Protein AF-A0A9N9K3L8-F1 (afdb_monomer_lite)

Structure (mmCIF, N/CA/C/O backbone):
data_AF-A0A9N9K3L8-F1
#
_entry.id   AF-A0A9N9K3L8-F1
#
loop_
_atom_site.group_PDB
_atom_site.id
_atom_site.type_symbol
_atom_site.label_atom_id
_atom_site.label_alt_id
_atom_site.label_comp_id
_atom_site.label_asym_id
_atom_site.label_entity_id
_atom_site.label_seq_id
_atom_site.pdbx_PDB_ins_code
_atom_site.Cartn_x
_atom_site.Cartn_y
_atom_site.Cartn_z
_atom_site.occupancy
_atom_site.B_iso_or_equiv
_atom_site.auth_seq_id
_atom_site.auth_comp_id
_atom_site.auth_asym_id
_atom_site.auth_atom_id
_atom_site.pdbx_PDB_model_num
ATOM 1 N N . LEU A 1 1 ? 4.173 13.782 33.266 1.00 36.25 1 LEU A N 1
ATOM 2 C CA . LEU A 1 1 ? 4.578 14.156 31.891 1.00 36.25 1 LEU A CA 1
ATOM 3 C C . LEU A 1 1 ? 5.626 13.209 31.323 1.00 36.25 1 LEU A C 1
ATOM 5 O O . LEU A 1 1 ? 5.307 12.570 30.338 1.00 36.25 1 LEU A O 1
ATOM 9 N N . ILE A 1 2 ? 6.789 13.016 31.960 1.00 32.66 2 ILE A N 1
ATOM 10 C CA . ILE A 1 2 ? 7.825 12.079 31.468 1.00 32.66 2 ILE A CA 1
ATOM 11 C C . ILE A 1 2 ? 7.285 10.640 31.308 1.00 32.66 2 ILE A C 1
ATOM 13 O O . ILE A 1 2 ? 7.355 10.110 30.210 1.00 32.66 2 ILE A O 1
ATOM 17 N N . ASN A 1 3 ? 6.573 10.084 32.299 1.00 36.47 3 ASN A N 1
ATOM 18 C CA . ASN A 1 3 ? 5.932 8.757 32.160 1.00 36.47 3 ASN A CA 1
ATOM 19 C C . ASN A 1 3 ? 4.808 8.688 31.097 1.00 36.47 3 ASN A C 1
ATOM 21 O O . ASN A 1 3 ? 4.497 7.610 30.606 1.00 36.47 3 ASN A O 1
ATOM 25 N N . LEU A 1 4 ? 4.189 9.825 30.746 1.00 38.22 4 LEU A N 1
ATOM 26 C CA . LEU A 1 4 ? 3.215 9.938 29.642 1.00 38.22 4 LEU A CA 1
ATOM 27 C C . LEU A 1 4 ? 3.923 10.025 28.276 1.00 38.22 4 LEU A C 1
ATOM 29 O O . LEU A 1 4 ? 3.345 9.650 27.266 1.00 38.22 4 LEU A O 1
ATOM 33 N N . CYS A 1 5 ? 5.171 10.506 28.251 1.00 37.75 5 CYS A N 1
ATOM 34 C CA . CYS A 1 5 ? 6.010 10.618 27.054 1.00 37.75 5 CYS A CA 1
ATOM 35 C C . CYS A 1 5 ? 6.810 9.338 26.766 1.00 37.75 5 CYS A C 1
ATOM 37 O O . CYS A 1 5 ? 7.124 9.067 25.611 1.00 37.75 5 CYS A O 1
ATOM 39 N N . GLU A 1 6 ? 7.147 8.553 27.795 1.00 35.72 6 GLU A N 1
ATOM 40 C CA . GLU A 1 6 ? 7.880 7.287 27.643 1.00 35.72 6 GLU A CA 1
ATOM 41 C C . GLU A 1 6 ? 7.036 6.212 26.941 1.00 35.72 6 GLU A C 1
ATOM 43 O O . GLU A 1 6 ? 7.565 5.432 26.151 1.00 35.72 6 GLU A O 1
ATOM 48 N N . ASN A 1 7 ? 5.710 6.251 27.105 1.00 37.88 7 ASN A N 1
ATOM 49 C CA . ASN A 1 7 ? 4.771 5.421 26.349 1.00 37.88 7 ASN A CA 1
ATOM 50 C C . ASN A 1 7 ? 4.250 6.175 25.117 1.00 37.88 7 ASN A C 1
ATOM 52 O O . ASN A 1 7 ? 3.073 6.506 25.017 1.00 37.88 7 ASN A O 1
ATOM 56 N N . SER A 1 8 ? 5.141 6.443 24.162 1.00 37.88 8 SER A N 1
ATOM 57 C CA . SER A 1 8 ? 4.864 7.160 22.900 1.00 37.88 8 SER A CA 1
ATOM 58 C C . SER A 1 8 ? 3.787 6.543 21.980 1.00 37.88 8 SER A C 1
ATOM 60 O O . SER A 1 8 ? 3.529 7.074 20.900 1.00 37.88 8 SER A O 1
ATOM 62 N N . THR A 1 9 ? 3.132 5.459 22.398 1.00 43.28 9 THR A N 1
ATOM 63 C CA . THR A 1 9 ? 1.993 4.809 21.731 1.00 43.28 9 THR A CA 1
ATOM 64 C C . THR A 1 9 ? 0.627 5.204 22.309 1.00 43.28 9 THR A C 1
ATOM 66 O O . THR A 1 9 ? -0.395 4.779 21.779 1.00 43.28 9 THR A O 1
ATOM 69 N N . ASP A 1 10 ? 0.584 6.001 23.382 1.00 51.38 10 ASP A N 1
ATOM 70 C CA . ASP A 1 10 ? -0.656 6.446 24.025 1.00 51.38 10 ASP A CA 1
ATOM 71 C C . ASP A 1 10 ? -1.219 7.701 23.329 1.00 51.38 10 ASP A C 1
ATOM 73 O O . ASP A 1 10 ? -0.668 8.797 23.467 1.00 51.38 10 ASP A O 1
ATOM 77 N N . HIS A 1 11 ? -2.320 7.557 22.580 1.00 50.47 11 HIS A N 1
ATOM 78 C CA . HIS A 1 11 ? -3.016 8.676 21.921 1.00 50.47 11 HIS A CA 1
ATOM 79 C C . HIS A 1 11 ? -3.440 9.769 22.897 1.00 50.47 11 HIS A C 1
ATOM 81 O O . HIS A 1 11 ? -3.388 10.949 22.558 1.00 50.47 11 HIS A O 1
ATOM 87 N N . ILE A 1 12 ? -3.786 9.386 24.126 1.00 49.94 12 ILE A N 1
ATOM 88 C CA . ILE A 1 12 ? -4.166 10.326 25.176 1.00 49.94 12 ILE A CA 1
ATOM 89 C C . ILE A 1 12 ? -2.943 11.175 25.565 1.00 49.94 12 ILE A C 1
ATOM 91 O O . ILE A 1 12 ? -3.051 12.386 25.763 1.00 49.94 12 ILE A O 1
ATOM 95 N N . GLY A 1 13 ? -1.757 10.559 25.599 1.00 52.62 13 GLY A N 1
ATOM 96 C CA . GLY A 1 13 ? -0.481 11.247 25.774 1.00 52.62 13 GLY A CA 1
ATOM 97 C C . GLY A 1 13 ? -0.129 12.155 24.593 1.00 52.62 13 GLY A C 1
ATOM 98 O O . GLY A 1 13 ? 0.245 13.307 24.806 1.00 52.62 13 GLY A O 1
ATOM 99 N N . GLN A 1 14 ? -0.290 11.680 23.355 1.00 54.03 14 GLN A N 1
ATOM 100 C CA . GLN A 1 14 ? 0.017 12.457 22.147 1.00 54.03 14 GLN A CA 1
ATOM 101 C C . GLN A 1 14 ? -0.894 13.681 21.980 1.00 54.03 14 GLN A C 1
ATOM 103 O O . GLN A 1 14 ? -0.411 14.761 21.644 1.00 54.03 14 GLN A O 1
ATOM 108 N N . GLU A 1 15 ? -2.189 13.552 22.262 1.00 54.19 15 GLU A N 1
ATOM 109 C CA . GLU A 1 15 ? -3.140 14.660 22.159 1.00 54.19 15 GLU A CA 1
ATOM 110 C C . GLU A 1 15 ? -2.953 15.687 23.282 1.00 54.19 15 GLU A C 1
ATOM 112 O O . GLU A 1 15 ? -2.953 16.894 23.033 1.00 54.19 15 GLU A O 1
ATOM 117 N N . ALA A 1 16 ? -2.663 15.228 24.502 1.00 52.81 16 ALA A N 1
ATOM 118 C CA . ALA A 1 16 ? -2.259 16.100 25.601 1.00 52.81 16 ALA A CA 1
ATOM 119 C C . ALA A 1 16 ? -0.982 16.898 25.290 1.00 52.81 16 ALA A C 1
ATOM 121 O O . ALA A 1 16 ? -0.892 18.079 25.632 1.00 52.81 16 ALA A O 1
ATOM 122 N N . ILE A 1 17 ? -0.013 16.272 24.616 1.00 56.16 17 ILE A N 1
ATOM 123 C CA . ILE A 1 17 ? 1.207 16.937 24.147 1.00 56.16 17 ILE A CA 1
ATOM 124 C C . ILE A 1 17 ? 0.885 17.920 23.011 1.00 56.16 17 ILE A C 1
ATOM 126 O O . ILE A 1 17 ? 1.383 19.043 23.024 1.00 56.16 17 ILE A O 1
ATOM 130 N N . SER A 1 18 ? 0.015 17.559 22.065 1.00 54.25 18 SER A N 1
ATOM 131 C CA . SER A 1 18 ? -0.405 18.468 20.993 1.00 54.25 18 SER A CA 1
ATOM 132 C C . SER A 1 18 ? -1.061 19.736 21.548 1.00 54.25 18 SER A C 1
ATOM 134 O O . SER A 1 18 ? -0.690 20.844 21.166 1.00 54.25 18 SER A O 1
ATOM 136 N N . LEU A 1 19 ? -1.969 19.588 22.517 1.00 54.44 19 LEU A N 1
ATOM 137 C CA . LEU A 1 19 ? -2.653 20.705 23.177 1.00 54.44 19 LEU A CA 1
ATOM 138 C C . LEU A 1 19 ? -1.699 21.620 23.964 1.00 54.44 19 LEU A C 1
ATOM 140 O O . LEU A 1 19 ? -1.941 22.826 24.042 1.00 54.44 19 LEU A O 1
ATOM 144 N N . TYR A 1 20 ? -0.621 21.071 24.534 1.00 54.78 20 TYR A N 1
ATOM 145 C CA . TYR A 1 20 ? 0.426 21.848 25.207 1.00 54.78 20 TYR A CA 1
ATOM 146 C C . TYR A 1 20 ? 1.095 22.844 24.256 1.00 54.78 20 TYR A C 1
ATOM 148 O O . TYR A 1 20 ? 1.143 24.047 24.515 1.00 54.78 20 TYR A O 1
ATOM 156 N N . PHE A 1 21 ? 1.591 22.334 23.131 1.00 53.56 21 PHE A N 1
ATOM 157 C CA . PHE A 1 21 ? 2.425 23.088 22.202 1.00 53.56 21 PHE A CA 1
ATOM 158 C C . PHE A 1 21 ? 1.606 24.056 21.335 1.00 53.56 21 PHE A C 1
ATOM 160 O O . PHE A 1 21 ? 2.062 25.175 21.103 1.00 53.56 21 PHE A O 1
ATOM 167 N N . SER A 1 22 ? 0.355 23.715 20.984 1.00 55.12 22 SER A N 1
ATOM 168 C CA . SER A 1 22 ? -0.573 24.658 20.335 1.00 55.12 22 SER A CA 1
ATOM 169 C C . SER A 1 22 ? -0.822 25.922 21.172 1.00 55.12 22 SER A C 1
ATOM 171 O O . SER A 1 22 ? -1.085 26.986 20.617 1.00 55.12 22 SER A O 1
ATOM 173 N N . ARG A 1 23 ? -0.724 25.837 22.508 1.00 51.81 23 ARG A N 1
ATOM 174 C CA . ARG A 1 23 ? -0.893 26.987 23.410 1.00 51.81 23 ARG A CA 1
ATOM 175 C C . ARG A 1 23 ? 0.401 27.770 23.645 1.00 51.81 23 ARG A C 1
ATOM 177 O O . ARG A 1 23 ? 0.331 28.975 23.862 1.00 51.81 23 ARG A O 1
ATOM 184 N N . ALA A 1 24 ? 1.561 27.119 23.575 1.00 52.62 24 ALA A N 1
ATOM 185 C CA . ALA A 1 24 ? 2.867 27.750 23.783 1.00 52.62 24 ALA A CA 1
ATOM 186 C C . ALA A 1 24 ? 3.319 28.652 22.611 1.00 52.62 24 ALA A C 1
ATOM 188 O O . ALA A 1 24 ? 4.429 29.184 22.627 1.00 52.62 24 ALA A O 1
ATOM 189 N N . SER A 1 25 ? 2.483 28.860 21.581 1.00 48.91 25 SER A N 1
ATOM 190 C CA . SER A 1 25 ? 2.792 29.637 20.361 1.00 48.91 25 SER A CA 1
ATOM 191 C C . SER A 1 25 ? 4.035 29.158 19.588 1.00 48.91 25 SER A C 1
ATOM 193 O O . SER A 1 25 ? 4.522 29.843 18.689 1.00 48.91 25 SER 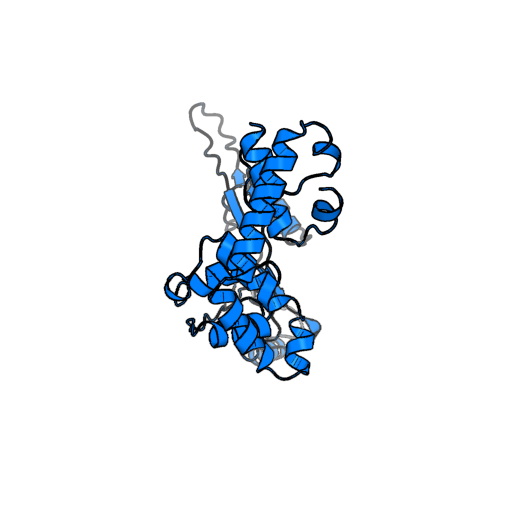A O 1
ATOM 195 N N . GLN A 1 26 ? 4.528 27.955 19.889 1.00 49.25 26 GLN A N 1
ATOM 196 C CA . GLN A 1 26 ? 5.602 27.301 19.152 1.00 49.25 26 GLN A CA 1
ATOM 197 C C . GLN A 1 26 ? 4.993 26.277 18.194 1.00 49.25 26 GLN A C 1
ATOM 199 O O . GLN A 1 26 ? 4.878 25.100 18.517 1.00 49.25 26 GLN A O 1
ATOM 204 N N . SER A 1 27 ? 4.634 26.774 17.006 1.00 45.47 27 SER A N 1
ATOM 205 C CA . SER A 1 27 ? 4.264 25.997 15.812 1.00 45.47 27 SER A CA 1
ATOM 206 C C . SER A 1 27 ? 2.902 25.284 15.848 1.00 45.47 27 SER A C 1
ATOM 208 O O . SER A 1 27 ? 2.475 24.737 16.861 1.00 45.47 27 SER A O 1
ATOM 210 N N . ASP A 1 28 ? 2.237 25.232 14.690 1.00 45.16 28 ASP A N 1
ATOM 211 C CA . ASP A 1 28 ? 1.039 24.414 14.483 1.00 45.16 28 ASP A CA 1
ATOM 212 C C . ASP A 1 28 ? 1.399 22.925 14.581 1.00 45.16 28 ASP A C 1
ATOM 214 O O . ASP A 1 28 ? 1.943 22.315 13.653 1.00 45.16 28 ASP A O 1
ATOM 218 N N . VAL A 1 29 ? 1.118 22.326 15.736 1.00 43.84 29 VAL A N 1
ATOM 219 C CA . VAL A 1 29 ? 1.323 20.895 15.954 1.00 43.84 29 VAL A CA 1
ATOM 220 C C . VAL A 1 29 ? 0.316 20.103 15.131 1.00 43.84 29 VAL A C 1
ATOM 222 O O . VAL A 1 29 ? -0.884 20.129 15.386 1.00 43.84 29 VAL A O 1
ATOM 225 N N . LYS A 1 30 ? 0.820 19.375 14.136 1.00 41.50 30 LYS A N 1
ATOM 226 C CA . LYS A 1 30 ? 0.051 18.394 13.358 1.00 41.50 30 LYS A CA 1
ATOM 227 C C . LYS A 1 30 ? 0.048 17.014 14.020 1.00 41.50 30 LYS A C 1
ATOM 229 O O . LYS A 1 30 ? 1.034 16.630 14.654 1.00 41.50 30 LYS A O 1
ATOM 234 N N . VAL A 1 31 ? -1.032 16.259 13.800 1.00 37.91 31 VAL A N 1
ATOM 235 C CA . VAL A 1 31 ? -1.159 14.836 14.161 1.00 37.91 31 VAL A CA 1
ATOM 236 C C . VAL A 1 31 ? 0.076 14.069 13.664 1.00 37.91 31 VAL A C 1
ATOM 238 O O . VAL A 1 31 ? 0.430 14.162 12.491 1.00 37.91 31 VAL A O 1
ATOM 241 N N . GLY A 1 32 ? 0.756 13.345 14.560 1.00 37.53 32 GLY A N 1
ATOM 242 C CA . GLY A 1 32 ? 1.976 12.585 14.245 1.00 37.53 32 GLY A CA 1
ATOM 243 C C . GLY A 1 32 ? 3.312 13.291 14.534 1.00 37.53 32 GLY A C 1
ATOM 244 O O . GLY A 1 32 ? 4.365 12.697 14.297 1.00 37.53 32 GLY A O 1
ATOM 245 N N . HIS A 1 33 ? 3.312 14.514 15.079 1.00 40.44 33 HIS A N 1
ATOM 246 C CA . HIS A 1 33 ? 4.543 15.159 15.558 1.00 40.44 33 HIS A CA 1
ATOM 247 C C . HIS A 1 33 ? 5.217 14.349 16.680 1.00 40.44 33 HIS A C 1
ATOM 249 O O . HIS A 1 33 ? 4.612 14.065 17.714 1.00 40.44 33 HIS A O 1
ATOM 255 N N . LYS A 1 34 ? 6.502 14.015 16.499 1.00 40.75 34 LYS A N 1
ATOM 256 C CA . LYS A 1 34 ? 7.344 13.393 17.532 1.00 40.75 34 LYS A CA 1
ATOM 257 C C . LYS A 1 34 ? 8.112 14.467 18.299 1.00 40.75 34 LYS A C 1
ATOM 259 O O . LYS A 1 34 ? 8.820 15.267 17.695 1.00 40.75 34 LYS A O 1
ATOM 264 N N . PHE A 1 35 ? 8.020 14.440 19.625 1.00 44.78 35 PHE A N 1
ATOM 265 C CA . PHE A 1 35 ? 8.718 15.377 20.507 1.00 44.78 35 PHE A CA 1
ATOM 266 C C . PHE A 1 35 ? 9.861 14.691 21.248 1.00 44.78 35 PHE A C 1
ATOM 268 O O . PHE A 1 35 ? 9.766 13.520 21.620 1.00 44.78 35 PHE A O 1
ATOM 275 N N . SER A 1 36 ? 10.942 15.432 21.499 1.00 40.88 36 SER A N 1
ATOM 276 C CA . SER A 1 36 ? 12.010 14.969 22.388 1.00 40.88 36 SER A CA 1
ATOM 277 C C . SER A 1 36 ? 11.739 15.444 23.818 1.00 40.88 36 SER A C 1
ATOM 279 O O . SER A 1 36 ? 11.370 16.596 24.037 1.00 40.88 36 SER A O 1
ATOM 281 N N . VAL A 1 37 ? 11.979 14.584 24.815 1.00 39.75 37 VAL A N 1
ATOM 282 C CA . VAL A 1 37 ? 11.767 14.882 26.251 1.00 39.75 37 VAL A CA 1
ATOM 283 C C . VAL A 1 37 ? 12.492 16.164 26.706 1.00 39.75 37 VAL A C 1
ATOM 285 O O . VAL A 1 37 ? 12.055 16.834 27.637 1.00 39.75 37 VAL A O 1
ATOM 288 N N . LYS A 1 38 ? 13.559 16.568 26.003 1.00 40.84 38 LYS A N 1
ATOM 289 C CA . LYS A 1 38 ? 14.328 17.793 26.276 1.00 40.84 38 LYS A CA 1
ATOM 290 C C . LYS A 1 38 ? 13.579 19.101 25.970 1.00 40.84 38 LYS A C 1
ATOM 292 O O . LYS A 1 38 ? 14.016 20.143 26.442 1.00 40.84 38 LYS A O 1
ATOM 297 N N . GLN A 1 39 ? 12.483 19.070 25.208 1.00 45.72 39 GLN A N 1
ATOM 298 C CA . GLN A 1 39 ? 11.667 20.257 24.896 1.00 45.72 39 GLN A CA 1
ATOM 299 C C . GLN A 1 39 ? 10.607 20.564 25.970 1.00 45.72 39 GLN A C 1
ATOM 301 O O . GLN A 1 39 ? 10.047 21.652 25.976 1.00 45.72 39 GLN A O 1
ATOM 306 N N . LEU A 1 40 ? 10.353 19.638 26.903 1.00 45.25 40 LEU A N 1
ATOM 307 C CA . LEU A 1 40 ? 9.323 19.766 27.944 1.00 45.25 40 LEU A CA 1
ATOM 308 C C . LEU A 1 40 ? 9.819 20.444 29.235 1.00 45.25 40 LEU A C 1
ATOM 310 O O . LEU A 1 40 ? 9.033 20.666 30.148 1.00 45.25 40 LEU A O 1
ATOM 314 N N . THR A 1 41 ? 11.111 20.765 29.344 1.00 43.94 41 THR A N 1
ATOM 315 C CA . THR A 1 41 ? 11.732 21.300 30.574 1.00 43.94 41 THR A CA 1
ATOM 316 C C . THR A 1 41 ? 11.737 22.827 30.680 1.00 43.94 41 THR A C 1
ATOM 318 O O . THR A 1 41 ? 12.382 23.378 31.571 1.00 43.94 41 THR A O 1
ATOM 321 N N . LYS A 1 42 ? 11.007 23.529 29.812 1.00 48.91 42 LYS A N 1
ATOM 322 C CA . LYS A 1 42 ? 10.789 24.976 29.915 1.00 48.91 42 LYS A CA 1
ATOM 323 C C . LYS A 1 42 ? 9.314 25.294 29.709 1.00 48.91 42 LYS A C 1
ATOM 325 O O . LYS A 1 42 ? 8.964 25.696 28.612 1.00 48.91 42 LYS A O 1
ATOM 330 N N . ASP A 1 43 ? 8.469 25.092 30.716 1.00 47.00 43 ASP A N 1
ATOM 331 C CA . ASP A 1 43 ? 7.240 25.890 30.838 1.00 47.00 43 ASP A CA 1
ATOM 332 C C . ASP A 1 43 ? 6.526 25.688 32.183 1.00 47.00 43 ASP A C 1
ATOM 334 O O . ASP A 1 43 ? 6.671 24.664 32.851 1.00 47.00 43 ASP A O 1
ATOM 338 N N . GLU A 1 44 ? 5.808 26.735 32.588 1.00 56.00 44 GLU A N 1
ATOM 339 C CA . GLU A 1 44 ? 5.281 26.997 33.932 1.00 56.00 44 GLU A CA 1
ATOM 340 C C . GLU A 1 44 ? 4.136 26.058 34.386 1.00 56.00 44 GLU A C 1
ATOM 342 O O . GLU A 1 44 ? 3.357 25.533 33.584 1.00 56.00 44 GLU A O 1
ATOM 347 N N . ASP A 1 45 ? 3.976 25.927 35.713 1.00 53.69 45 ASP A N 1
ATOM 348 C CA . ASP A 1 45 ? 3.002 25.083 36.446 1.00 53.69 45 ASP A CA 1
ATOM 349 C C . ASP A 1 45 ? 1.547 25.130 35.921 1.00 53.69 45 ASP A C 1
ATOM 351 O O . ASP A 1 45 ? 0.789 24.159 36.036 1.00 53.69 45 ASP A O 1
ATOM 355 N N . ASN A 1 46 ? 1.129 26.243 35.312 1.00 50.78 46 ASN A N 1
ATOM 356 C CA . ASN A 1 46 ? -0.235 26.432 34.808 1.00 50.78 46 ASN A CA 1
ATOM 357 C C . ASN A 1 46 ? -0.556 25.575 33.569 1.00 50.78 46 ASN A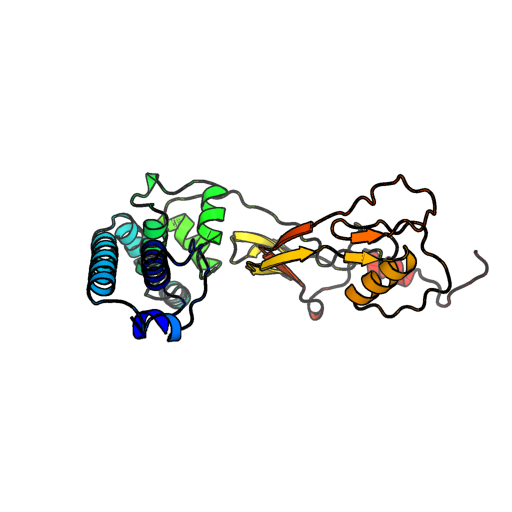 C 1
ATOM 359 O O . ASN A 1 46 ? -1.692 25.107 33.426 1.00 50.78 46 ASN A O 1
ATOM 363 N N . SER A 1 47 ? 0.423 25.325 32.695 1.00 54.06 47 SER A N 1
ATOM 364 C CA . SER A 1 47 ? 0.239 24.514 31.482 1.00 54.06 47 SER A CA 1
ATOM 365 C C . SER A 1 47 ? 0.103 23.027 31.820 1.00 54.06 47 SER A C 1
ATOM 367 O O . SER A 1 47 ? -0.755 22.332 31.271 1.00 54.06 47 SER A O 1
ATOM 369 N N . ILE A 1 48 ? 0.867 22.555 32.812 1.00 51.25 48 ILE A N 1
ATOM 370 C CA . ILE A 1 48 ? 0.781 21.185 33.340 1.00 51.25 48 ILE A CA 1
ATOM 371 C C . ILE A 1 48 ? -0.579 20.945 34.001 1.00 51.25 48 ILE A C 1
ATOM 373 O O . ILE A 1 48 ? -1.211 19.910 33.763 1.00 51.25 48 ILE A O 1
ATOM 377 N N . LYS A 1 49 ? -1.067 21.907 34.795 1.00 51.09 49 LYS A N 1
ATOM 378 C CA . LYS A 1 49 ? -2.377 21.814 35.450 1.00 51.09 49 LYS A CA 1
ATOM 379 C C . LYS A 1 49 ? -3.516 21.727 34.432 1.00 51.09 49 LYS A C 1
ATOM 381 O O . LYS A 1 49 ? -4.364 20.854 34.566 1.00 51.09 49 LYS A O 1
ATOM 386 N N . PHE A 1 50 ? -3.502 22.559 33.388 1.00 55.31 50 PHE A N 1
ATOM 387 C CA . PHE A 1 50 ? -4.504 22.519 32.316 1.00 55.31 50 PHE A CA 1
ATOM 388 C C . PHE A 1 50 ? -4.529 21.173 31.578 1.00 55.31 50 PHE A C 1
ATOM 390 O O . PHE A 1 50 ? -5.601 20.601 31.385 1.00 55.31 50 PHE A O 1
ATOM 397 N N . ILE A 1 51 ? -3.360 20.638 31.215 1.00 53.62 51 ILE A N 1
ATOM 398 C CA . ILE A 1 51 ? -3.254 19.327 30.559 1.00 53.62 51 ILE A CA 1
ATOM 399 C C . ILE A 1 51 ? -3.756 18.220 31.466 1.00 53.62 51 ILE A C 1
ATOM 401 O O . ILE A 1 51 ? -4.507 17.360 31.025 1.00 53.62 51 ILE A O 1
ATOM 405 N N . THR A 1 52 ? -3.384 18.259 32.743 1.00 50.59 52 THR A N 1
ATOM 406 C CA . THR A 1 52 ? -3.846 17.273 33.722 1.00 50.59 52 THR A CA 1
ATOM 407 C C . THR A 1 52 ? -5.368 17.328 33.870 1.00 50.59 52 THR A C 1
ATOM 409 O O . THR A 1 52 ? -6.007 16.278 33.919 1.00 50.59 52 THR A O 1
ATOM 412 N N . THR A 1 53 ? -5.970 18.523 33.853 1.00 50.53 53 THR A N 1
ATOM 413 C CA . THR A 1 53 ? -7.431 18.691 33.827 1.00 50.53 53 THR A CA 1
ATOM 414 C C . THR A 1 53 ? -8.045 18.114 32.552 1.00 50.53 53 THR A C 1
ATOM 416 O O . THR A 1 53 ? -8.977 17.328 32.654 1.00 50.53 53 THR A O 1
ATOM 419 N N . LYS A 1 54 ? -7.506 18.413 31.362 1.00 53.12 54 LYS A N 1
ATOM 420 C CA . LYS A 1 54 ? -8.031 17.885 30.087 1.00 53.12 54 LYS A CA 1
ATOM 421 C C . LYS A 1 54 ? -7.889 16.369 29.968 1.00 53.12 54 LYS A C 1
ATOM 423 O O . LYS A 1 54 ? -8.833 15.704 29.564 1.00 53.12 54 LYS A O 1
ATOM 428 N N . LEU A 1 55 ? -6.760 15.815 30.402 1.00 53.41 55 LEU A N 1
ATOM 429 C CA . LEU A 1 55 ? -6.546 14.373 30.536 1.00 53.41 55 LEU A CA 1
ATOM 430 C C . LEU A 1 55 ? -7.565 13.735 31.485 1.00 53.41 55 LEU A C 1
ATOM 432 O O . LEU A 1 55 ? -8.081 12.657 31.205 1.00 53.41 55 LEU A O 1
ATOM 436 N N . SER A 1 56 ? -7.866 14.407 32.597 1.00 48.41 56 SER A N 1
ATOM 437 C CA . SER A 1 56 ? -8.866 13.943 33.560 1.00 48.41 56 SER A CA 1
ATOM 438 C C . SER A 1 56 ? -10.284 14.031 32.991 1.00 48.41 56 SER A C 1
ATOM 440 O O . SER A 1 56 ? -11.062 13.110 33.198 1.00 48.41 56 SER A O 1
ATOM 442 N N . GLU A 1 57 ? -10.611 15.081 32.232 1.00 49.44 57 GLU A N 1
ATOM 443 C CA . GLU A 1 57 ? -11.890 15.238 31.523 1.00 49.44 57 GLU A CA 1
ATOM 444 C C . GLU A 1 57 ? -12.073 14.173 30.430 1.00 49.44 57 GLU A C 1
ATOM 446 O O . GLU A 1 57 ? -13.140 13.566 30.351 1.00 49.44 57 GLU A O 1
ATOM 451 N N . ILE A 1 58 ? -11.031 13.886 29.637 1.00 51.41 58 ILE A N 1
ATOM 452 C CA . ILE A 1 58 ? -11.030 12.792 28.651 1.00 51.41 58 ILE A CA 1
ATOM 453 C C . ILE A 1 58 ? -11.254 11.461 29.373 1.00 51.41 58 ILE A C 1
ATOM 455 O O . ILE A 1 58 ? -12.189 10.737 29.047 1.00 51.41 58 ILE A O 1
ATOM 459 N N . LYS A 1 59 ? -10.474 11.175 30.421 1.00 51.91 59 LYS A N 1
ATOM 460 C CA . LYS A 1 59 ? -10.582 9.935 31.199 1.00 51.91 59 LYS A CA 1
ATOM 461 C C . LYS A 1 59 ? -11.960 9.756 31.861 1.00 51.91 59 LYS A C 1
ATOM 463 O O . LYS A 1 59 ? -12.510 8.660 31.815 1.00 51.91 59 LYS A O 1
ATOM 468 N N . LEU A 1 60 ? -12.540 10.820 32.422 1.00 47.09 60 LEU A N 1
ATOM 469 C CA . LEU A 1 60 ? -13.888 10.816 33.011 1.00 47.09 60 LEU A CA 1
ATOM 470 C C . LEU A 1 60 ? -14.990 10.638 31.955 1.00 47.09 60 LEU A C 1
ATOM 472 O O . LEU A 1 60 ? -15.975 9.941 32.208 1.00 47.09 60 LEU A O 1
ATOM 476 N N . GLY A 1 61 ? -14.822 11.236 30.771 1.00 51.19 61 GLY A N 1
ATOM 477 C CA . GLY A 1 61 ? -15.708 11.026 29.623 1.00 51.19 61 GLY A CA 1
ATOM 478 C C . GLY A 1 61 ? -15.653 9.586 29.104 1.00 51.19 61 GLY A C 1
ATOM 479 O O . GLY A 1 61 ? -16.692 9.008 28.797 1.00 51.19 61 GLY A O 1
ATOM 480 N N . MET A 1 62 ? -14.469 8.967 29.111 1.00 60.00 62 MET A N 1
ATOM 481 C CA . MET A 1 62 ? -14.276 7.569 28.718 1.00 60.00 62 MET A CA 1
ATOM 482 C C . MET A 1 62 ? -14.900 6.575 29.701 1.00 60.00 62 MET A C 1
ATOM 484 O O . MET A 1 62 ? -15.460 5.570 29.274 1.00 60.00 62 MET A O 1
ATOM 488 N N . GLU A 1 63 ? -14.802 6.810 31.013 1.00 58.78 63 GLU A N 1
ATOM 489 C CA . GLU A 1 63 ? -15.365 5.913 32.038 1.00 58.78 63 GLU A CA 1
ATOM 490 C C . GLU A 1 63 ? -16.898 5.821 31.982 1.00 58.78 63 GLU A C 1
ATOM 492 O O . GLU A 1 63 ? -17.453 4.767 32.288 1.00 58.78 63 GLU A O 1
ATOM 497 N N . ASN A 1 64 ? -17.573 6.873 31.511 1.00 58.75 64 ASN A N 1
ATOM 498 C CA . ASN A 1 64 ? -19.034 6.918 31.375 1.00 58.75 64 ASN A CA 1
ATOM 499 C C . ASN A 1 64 ? -19.534 6.816 29.926 1.00 58.75 64 ASN A C 1
ATOM 501 O O . ASN A 1 64 ? -20.738 6.918 29.691 1.00 58.75 64 ASN A O 1
ATOM 505 N N . SER A 1 65 ? -18.630 6.613 28.967 1.00 72.62 65 SER A N 1
ATOM 506 C CA . SER A 1 65 ? -18.947 6.573 27.542 1.00 72.62 65 SER A CA 1
ATOM 507 C C . SER A 1 65 ? -19.870 5.399 27.200 1.00 72.62 65 SER A C 1
ATOM 509 O O . SER A 1 65 ? -19.581 4.245 27.525 1.00 72.62 65 SER A O 1
ATOM 511 N N . GLU A 1 66 ? -20.970 5.692 26.504 1.00 81.75 66 GLU A N 1
ATOM 512 C CA . GLU A 1 66 ? -21.855 4.680 25.916 1.00 81.75 66 GLU A CA 1
ATOM 513 C C . GLU A 1 66 ? -21.084 3.777 24.942 1.00 81.75 66 GLU A C 1
ATOM 515 O O . GLU A 1 66 ? -21.199 2.555 25.009 1.00 81.75 66 GLU A O 1
ATOM 520 N N . LEU A 1 67 ? -20.204 4.368 24.124 1.00 83.06 67 LEU A N 1
ATOM 521 C CA . LEU A 1 67 ? -19.330 3.637 23.206 1.00 83.06 67 LEU A CA 1
ATOM 522 C C . LEU A 1 67 ? -18.438 2.642 23.942 1.00 83.06 67 LEU A C 1
ATOM 524 O O . LEU A 1 67 ? -18.340 1.489 23.528 1.00 83.06 67 LEU A O 1
ATOM 528 N N . ARG A 1 68 ? -17.821 3.056 25.056 1.00 86.19 68 ARG A N 1
ATOM 529 C CA . ARG A 1 68 ? -16.992 2.145 25.851 1.00 86.19 68 ARG A CA 1
ATOM 530 C C . ARG A 1 68 ? -17.805 0.952 26.339 1.00 86.19 68 ARG A C 1
ATOM 532 O O . ARG A 1 68 ? -17.325 -0.166 26.207 1.00 86.19 68 ARG A O 1
ATOM 539 N N . LYS A 1 69 ? -19.011 1.174 26.873 1.00 87.31 69 LYS A N 1
ATOM 540 C CA . LYS A 1 69 ? -19.865 0.084 27.375 1.00 87.31 69 LYS A CA 1
ATOM 541 C C . LYS A 1 69 ? -20.199 -0.915 26.273 1.00 87.31 69 LYS A C 1
ATOM 543 O O . LYS A 1 69 ? -20.006 -2.106 26.475 1.00 87.31 69 LYS A O 1
ATOM 548 N N . ILE A 1 70 ? -20.598 -0.430 25.098 1.00 89.00 70 ILE A N 1
ATOM 549 C CA . ILE A 1 70 ? -20.917 -1.276 23.939 1.00 89.00 70 ILE A CA 1
ATOM 550 C C . ILE A 1 70 ? -19.696 -2.102 23.506 1.00 89.00 70 ILE A C 1
ATOM 552 O O . ILE A 1 70 ? -19.790 -3.315 23.307 1.00 89.00 70 ILE A O 1
ATOM 556 N N . ILE A 1 71 ? -18.529 -1.460 23.398 1.00 90.00 71 ILE A N 1
ATOM 557 C CA . ILE A 1 71 ? -17.283 -2.131 23.011 1.00 90.00 71 ILE A CA 1
ATOM 558 C C . ILE A 1 71 ? -16.865 -3.153 24.082 1.00 90.00 71 ILE A C 1
ATOM 560 O O . ILE A 1 71 ? -16.461 -4.262 23.744 1.00 90.00 71 ILE A O 1
ATOM 564 N N . GLU A 1 72 ? -16.972 -2.809 25.365 1.00 91.12 72 GLU A N 1
ATOM 565 C CA . GLU A 1 72 ? -16.597 -3.663 26.497 1.00 91.12 72 GLU A CA 1
ATOM 566 C C . GLU A 1 72 ? -17.522 -4.884 26.616 1.00 91.12 72 GLU A C 1
ATOM 568 O O . GLU A 1 72 ? -17.033 -6.007 26.727 1.00 91.12 72 GLU A O 1
ATOM 573 N N . GLU A 1 73 ? -18.838 -4.705 26.476 1.00 91.88 73 GLU A N 1
ATOM 574 C CA . GLU A 1 73 ? -19.811 -5.803 26.427 1.00 91.88 73 GLU A CA 1
ATOM 575 C C . GLU A 1 73 ? -19.514 -6.767 25.274 1.00 91.88 73 GLU A C 1
ATOM 577 O O . GLU A 1 73 ? -19.453 -7.986 25.474 1.00 91.88 73 GLU A O 1
ATOM 582 N N . LYS A 1 74 ? -19.259 -6.236 24.070 1.00 92.19 74 LYS A N 1
ATOM 583 C CA . LYS A 1 74 ? -18.914 -7.079 22.924 1.00 92.19 74 LYS A CA 1
ATOM 584 C C . LYS A 1 74 ? -17.575 -7.784 23.129 1.00 92.19 74 LYS A C 1
ATOM 586 O O . LYS A 1 74 ? -17.466 -8.965 22.807 1.00 92.19 74 LYS A O 1
ATOM 591 N N . PHE A 1 75 ? -16.577 -7.102 23.687 1.00 92.12 75 PHE A N 1
ATOM 592 C CA . PHE A 1 75 ? -15.257 -7.673 23.952 1.00 92.12 75 PHE A CA 1
ATOM 593 C C . PHE A 1 75 ? -15.333 -8.844 24.937 1.00 92.12 75 PHE A C 1
ATOM 595 O O . PHE A 1 75 ? -14.760 -9.901 24.679 1.00 92.12 75 PHE A O 1
ATOM 602 N N . LEU A 1 76 ? -16.096 -8.691 26.022 1.00 92.25 76 LEU A N 1
ATOM 603 C CA . LEU A 1 76 ? -16.296 -9.741 27.025 1.00 92.25 76 LEU A CA 1
ATOM 604 C C . LEU A 1 76 ? -17.043 -10.962 26.469 1.00 92.25 76 LEU A C 1
ATOM 606 O O . LEU A 1 76 ? -16.875 -12.063 26.990 1.00 92.25 76 LEU A O 1
ATOM 610 N N . SER A 1 77 ? -17.828 -10.786 25.401 1.00 92.69 77 SER A N 1
ATOM 611 C CA . SER A 1 77 ? -18.509 -11.888 24.707 1.00 92.69 77 SER A CA 1
ATOM 612 C C . SER A 1 77 ? -17.600 -12.715 23.783 1.00 92.69 77 SER A C 1
ATOM 614 O O . SER A 1 77 ? -18.008 -13.786 23.331 1.00 92.69 77 SER A O 1
ATOM 616 N N . LEU A 1 78 ? -16.379 -12.249 23.489 1.00 90.81 78 LEU A N 1
ATOM 617 C CA . LEU A 1 78 ? -15.442 -12.959 22.613 1.00 90.81 78 LEU A CA 1
ATOM 618 C C . LEU A 1 78 ? -14.809 -14.180 23.305 1.00 90.81 78 LEU A C 1
ATOM 620 O O . LEU A 1 78 ? -14.644 -14.176 24.526 1.00 90.81 78 LEU A O 1
ATOM 624 N N . PRO A 1 79 ? -14.352 -15.196 22.549 1.00 91.81 79 PRO A N 1
ATOM 625 C CA . PRO A 1 79 ? -13.514 -16.265 23.090 1.00 91.81 79 PRO A CA 1
ATOM 626 C C . PRO A 1 79 ? -12.235 -15.722 23.745 1.00 91.81 79 PRO A C 1
ATOM 628 O O . PRO A 1 79 ? -11.636 -14.765 23.249 1.00 91.81 79 PRO A O 1
ATOM 631 N N . THR A 1 80 ? -11.766 -16.368 24.817 1.00 88.44 80 THR A N 1
ATOM 632 C CA . THR A 1 80 ? -10.574 -15.940 25.578 1.00 88.44 80 THR A CA 1
ATOM 633 C C . THR A 1 80 ? -9.327 -15.796 24.701 1.00 88.44 80 THR A C 1
ATOM 635 O O . THR A 1 80 ? -8.520 -14.896 24.909 1.00 88.44 80 THR A O 1
ATOM 638 N N . GLU A 1 81 ? -9.183 -16.644 23.683 1.00 87.69 81 GLU A N 1
ATOM 639 C CA . GLU A 1 81 ? -8.085 -16.589 22.711 1.00 87.69 81 GLU A CA 1
ATOM 640 C C . GLU A 1 81 ? -8.077 -15.267 21.928 1.00 87.69 81 GLU A C 1
ATOM 642 O O . GLU A 1 81 ? -7.039 -14.612 21.849 1.00 87.69 81 GLU A O 1
ATOM 647 N N . MET A 1 82 ? -9.241 -14.821 21.437 1.00 84.75 82 MET A N 1
ATOM 648 C CA . MET A 1 82 ? -9.372 -13.533 20.744 1.00 84.75 82 MET A CA 1
ATOM 649 C C . MET A 1 82 ? -9.184 -12.351 21.696 1.00 84.75 82 MET A C 1
ATOM 651 O O . MET A 1 82 ? -8.565 -11.359 21.320 1.00 84.75 82 MET A O 1
ATOM 655 N N . GLN A 1 83 ? -9.678 -12.448 22.936 1.00 86.94 83 GLN A N 1
ATOM 656 C CA . GLN A 1 83 ? -9.461 -11.402 23.942 1.00 86.94 83 GLN A CA 1
ATOM 657 C C . GLN A 1 83 ? -7.968 -11.215 24.247 1.00 86.94 83 GLN A C 1
ATOM 659 O O . GLN A 1 83 ? -7.494 -10.083 24.350 1.00 86.94 83 GLN A O 1
ATOM 664 N N . ASN A 1 84 ? -7.220 -12.317 24.351 1.00 85.12 84 ASN A N 1
ATOM 665 C CA . ASN A 1 84 ? -5.776 -12.293 24.570 1.00 85.12 84 ASN A CA 1
ATOM 666 C C . ASN A 1 84 ? -5.022 -11.700 23.371 1.00 85.12 84 ASN A C 1
ATOM 668 O O . ASN A 1 84 ? -4.081 -10.934 23.568 1.00 85.12 84 ASN A O 1
ATOM 672 N N . GLU A 1 85 ? -5.437 -12.031 22.146 1.00 85.38 85 GLU A N 1
ATOM 673 C CA . GLU A 1 85 ? -4.830 -11.499 20.923 1.00 85.38 85 GLU A CA 1
ATOM 674 C C . GLU A 1 85 ? -5.052 -9.986 20.777 1.00 85.38 85 GLU A C 1
ATOM 676 O O . GLU A 1 85 ? -4.108 -9.231 20.528 1.00 85.38 85 GLU A O 1
ATOM 681 N N . LEU A 1 86 ? -6.298 -9.539 20.961 1.00 84.38 86 LEU A N 1
ATOM 682 C CA . LEU A 1 86 ? -6.673 -8.128 20.912 1.00 84.38 86 LEU A CA 1
ATOM 683 C C . LEU A 1 86 ? -5.975 -7.343 22.036 1.00 84.38 86 LEU A C 1
ATOM 685 O O . LEU A 1 86 ? -5.390 -6.283 21.803 1.00 84.38 86 LEU A O 1
ATOM 689 N N . GLY A 1 87 ? -5.962 -7.911 23.241 1.00 83.75 87 GLY A N 1
ATOM 690 C CA . GLY A 1 87 ? -5.407 -7.315 24.447 1.00 83.75 87 GLY A CA 1
ATOM 691 C C . GLY A 1 87 ? -6.490 -6.679 25.319 1.00 83.75 87 GLY A C 1
ATOM 692 O O . GLY A 1 87 ? -7.385 -5.985 24.843 1.00 83.75 87 GLY A O 1
ATOM 693 N N . SER A 1 88 ? -6.372 -6.866 26.634 1.00 81.00 88 SER A N 1
ATOM 694 C CA . SER A 1 88 ? -7.382 -6.464 27.628 1.00 81.00 88 SER A CA 1
ATOM 695 C C . SER A 1 88 ? -7.689 -4.963 27.683 1.00 81.00 88 SER A C 1
ATOM 697 O O . SER A 1 88 ? -8.700 -4.565 28.254 1.00 81.00 88 SER A O 1
ATOM 699 N N . ARG A 1 89 ? -6.832 -4.114 27.103 1.00 81.19 89 ARG A N 1
ATOM 700 C CA . ARG A 1 89 ? -7.013 -2.655 27.070 1.00 81.19 89 ARG A CA 1
ATOM 701 C C . ARG A 1 89 ? -7.773 -2.155 25.841 1.00 81.19 89 ARG A C 1
ATOM 703 O O . ARG A 1 89 ? -8.126 -0.980 25.822 1.00 81.19 89 ARG A O 1
ATOM 710 N N . ILE A 1 90 ? -8.075 -3.016 24.863 1.00 85.75 90 ILE A N 1
ATOM 711 C CA . ILE A 1 90 ? -8.728 -2.618 23.606 1.00 85.75 90 ILE A CA 1
ATOM 712 C C . ILE A 1 90 ? -10.021 -1.822 23.807 1.00 85.75 90 ILE A C 1
ATOM 714 O O . ILE A 1 90 ? -10.148 -0.783 23.160 1.00 85.75 90 ILE A O 1
ATOM 718 N N . PRO A 1 91 ? -10.946 -2.196 24.714 1.00 86.25 91 PRO A N 1
ATOM 719 C CA . PRO A 1 91 ? -12.155 -1.400 24.920 1.00 86.25 91 PRO A CA 1
ATOM 720 C C . PRO A 1 91 ? -11.872 0.051 25.321 1.00 86.25 91 PRO A C 1
ATOM 722 O O . PRO A 1 91 ? -12.525 0.977 24.844 1.00 86.25 91 PRO A O 1
ATOM 725 N N . VAL A 1 92 ? -10.855 0.254 26.161 1.00 80.69 92 VAL A N 1
ATOM 726 C CA . VAL A 1 92 ? -10.429 1.579 26.623 1.00 80.69 92 VAL A CA 1
ATOM 727 C C . VAL A 1 92 ? -9.724 2.338 25.498 1.00 80.69 92 VAL A C 1
ATOM 729 O O . VAL A 1 92 ? -10.026 3.504 25.267 1.00 80.69 92 VAL A O 1
ATOM 732 N N . GLU A 1 93 ? -8.808 1.691 24.780 1.00 80.50 93 GLU A N 1
ATOM 733 C CA . GLU A 1 93 ? -8.027 2.326 23.710 1.00 80.50 93 GLU A CA 1
ATOM 734 C C . GLU A 1 93 ? -8.903 2.760 22.526 1.00 80.50 93 GLU A C 1
ATOM 736 O O . GLU A 1 93 ? -8.775 3.887 22.048 1.00 80.50 93 GLU A O 1
ATOM 741 N N . VAL A 1 94 ? -9.848 1.914 22.102 1.00 84.81 94 VAL A N 1
ATOM 742 C CA . VAL A 1 94 ? -10.786 2.234 21.016 1.00 84.81 94 VAL A CA 1
ATOM 743 C C . VAL A 1 94 ? -11.719 3.370 21.424 1.00 84.81 94 VAL A C 1
ATOM 745 O O . VAL A 1 94 ? -11.893 4.314 20.657 1.00 84.81 94 VAL A O 1
ATOM 748 N N . ALA A 1 95 ? -12.298 3.320 22.628 1.00 83.38 95 ALA A N 1
ATOM 749 C CA . ALA A 1 95 ? -13.178 4.387 23.100 1.00 83.38 95 ALA A CA 1
ATOM 750 C C . ALA A 1 95 ? -12.440 5.734 23.189 1.00 83.38 95 ALA A C 1
ATOM 752 O O . ALA A 1 95 ? -12.977 6.760 22.773 1.00 83.38 95 ALA A O 1
ATOM 753 N N . GLY A 1 96 ? -11.190 5.725 23.667 1.00 76.69 96 GLY A N 1
ATOM 754 C CA . GLY A 1 96 ? -10.343 6.917 23.701 1.00 76.69 96 GLY A CA 1
ATOM 755 C C . GLY A 1 96 ? -10.034 7.458 22.304 1.00 76.69 96 GLY A C 1
ATOM 756 O O . GLY A 1 96 ? -10.124 8.662 22.082 1.00 76.69 96 GLY A O 1
ATOM 757 N N . PHE A 1 97 ? -9.743 6.577 21.344 1.00 80.62 97 PHE A N 1
ATOM 758 C CA . PHE A 1 97 ? -9.524 6.959 19.948 1.00 80.62 97 PHE A CA 1
ATOM 759 C C . PHE A 1 97 ? -10.768 7.589 19.301 1.00 80.62 97 PHE A C 1
ATOM 761 O O . PHE A 1 97 ? -10.655 8.605 18.615 1.00 80.62 97 PHE A O 1
ATOM 768 N N . LEU A 1 98 ? -11.956 7.023 19.522 1.00 83.00 98 LEU A N 1
ATOM 769 C CA . LEU A 1 98 ? -13.203 7.595 19.004 1.00 83.00 98 LEU A CA 1
ATOM 770 C C . LEU A 1 98 ? -13.459 8.980 19.614 1.00 83.00 98 LEU A C 1
ATOM 772 O O . LEU A 1 98 ? -13.724 9.934 18.884 1.00 83.00 98 LEU A O 1
ATOM 776 N N . GLN A 1 99 ? -13.267 9.126 20.926 1.00 79.00 99 GLN A N 1
ATOM 777 C CA . GLN A 1 99 ? -13.448 10.405 21.611 1.00 79.00 99 GLN A CA 1
ATOM 778 C C . GLN A 1 99 ? -12.450 11.480 21.146 1.00 79.00 99 GLN A C 1
ATOM 780 O O . GLN A 1 99 ? -12.845 12.633 20.973 1.00 79.00 99 GLN A O 1
ATOM 785 N N . ALA A 1 100 ? -11.190 11.111 20.892 1.00 72.06 100 ALA A N 1
ATOM 786 C CA . ALA A 1 100 ? -10.180 11.982 20.280 1.00 72.06 100 ALA A CA 1
ATOM 787 C C . ALA A 1 100 ? -10.618 12.492 18.894 1.00 72.06 100 ALA A C 1
ATOM 789 O O . ALA A 1 100 ? -10.444 13.660 18.549 1.00 72.06 100 ALA A O 1
ATOM 790 N N . ASN A 1 101 ? -11.301 11.640 18.125 1.00 72.81 101 ASN A N 1
ATOM 791 C CA . ASN A 1 101 ? -11.917 12.004 16.847 1.00 72.81 101 ASN A CA 1
ATOM 792 C C . ASN A 1 101 ? -13.280 12.703 16.999 1.00 72.81 101 ASN A C 1
ATOM 794 O O . ASN A 1 101 ? -13.997 12.872 16.016 1.00 72.81 101 ASN A O 1
ATOM 798 N N . LYS A 1 102 ? -13.629 13.151 18.214 1.00 79.31 102 LYS A N 1
ATOM 799 C CA . LYS A 1 102 ? -14.894 13.823 18.557 1.00 79.31 102 LYS A CA 1
ATOM 800 C C . LYS A 1 102 ? -16.138 12.968 18.299 1.00 79.31 102 LYS A C 1
ATOM 802 O O . LYS A 1 102 ? -17.219 13.509 18.095 1.00 79.31 102 LYS A O 1
ATOM 807 N N . ILE A 1 103 ? -15.987 11.648 18.347 1.00 81.69 103 ILE A N 1
ATOM 808 C CA . ILE A 1 103 ? -17.074 10.678 18.238 1.00 81.69 103 ILE A CA 1
ATOM 809 C C . ILE A 1 103 ? -17.427 10.228 19.654 1.00 81.69 103 ILE A C 1
ATOM 811 O O . ILE A 1 103 ? -16.625 9.605 20.352 1.00 81.69 103 ILE A O 1
ATOM 815 N N . THR A 1 104 ? -18.630 10.574 20.094 1.00 78.75 104 THR A N 1
ATOM 816 C CA . THR A 1 104 ? -19.115 10.333 21.459 1.00 78.75 104 THR A CA 1
ATOM 817 C C . THR A 1 104 ? -20.279 9.349 21.517 1.00 78.75 104 THR A C 1
ATOM 819 O O . THR A 1 104 ? -20.506 8.739 22.562 1.00 78.75 104 THR A O 1
ATOM 822 N N . THR A 1 105 ? -20.965 9.142 20.393 1.00 82.44 105 THR A N 1
ATOM 823 C CA . THR A 1 105 ? -22.114 8.241 20.251 1.00 82.44 105 THR A CA 1
ATOM 824 C C . THR A 1 105 ? -21.929 7.277 19.080 1.00 82.44 105 THR A C 1
ATOM 826 O O . THR A 1 105 ? -21.115 7.509 18.186 1.00 82.44 105 THR A O 1
ATOM 829 N N . VAL A 1 106 ? -22.695 6.179 19.059 1.00 82.69 106 VAL A N 1
ATOM 830 C CA . VAL A 1 106 ? -22.639 5.207 17.950 1.00 82.69 106 VAL A CA 1
ATOM 831 C C . VAL A 1 106 ? -23.092 5.849 16.643 1.00 82.69 106 VAL A C 1
ATOM 833 O O . VAL A 1 106 ? -22.563 5.519 15.592 1.00 82.69 106 VAL A O 1
ATOM 836 N N . GLN A 1 107 ? -24.054 6.770 16.678 1.00 84.62 107 GLN A N 1
ATOM 837 C CA . GLN A 1 107 ? -24.626 7.407 15.489 1.00 84.62 107 GLN A CA 1
ATOM 838 C C . GLN A 1 107 ? -23.623 8.314 14.766 1.00 84.62 107 GLN A C 1
ATOM 840 O O . GLN A 1 107 ? -23.727 8.484 13.556 1.00 84.62 107 GLN A O 1
ATOM 845 N N . GLU A 1 108 ? -22.644 8.854 15.491 1.00 84.62 108 GLU A N 1
ATOM 846 C CA . GLU A 1 108 ? -21.561 9.679 14.943 1.00 84.62 108 GLU A CA 1
ATOM 847 C C . GLU A 1 108 ? -20.474 8.849 14.246 1.00 84.62 108 GLU A C 1
ATOM 849 O O . GLU A 1 108 ? -19.608 9.408 13.577 1.00 84.62 108 GLU A O 1
ATOM 854 N N . ILE A 1 109 ? -20.499 7.519 14.388 1.00 85.38 109 ILE A N 1
ATOM 855 C CA . ILE A 1 109 ? -19.539 6.643 13.719 1.00 85.38 109 ILE A CA 1
ATOM 856 C C . ILE A 1 109 ? -19.914 6.553 12.235 1.00 85.38 109 ILE A C 1
ATOM 858 O O . ILE A 1 109 ? -21.030 6.099 11.940 1.00 85.38 109 ILE A O 1
ATOM 862 N N . PRO A 1 110 ? -18.999 6.907 11.314 1.00 85.62 110 PRO A N 1
ATOM 863 C CA . PRO A 1 110 ? -19.254 6.840 9.880 1.00 85.62 110 PRO A CA 1
ATOM 864 C C . PRO A 1 110 ? -19.600 5.419 9.414 1.00 85.62 110 PRO A C 1
ATOM 866 O O . PRO A 1 110 ? -19.333 4.432 10.104 1.00 85.62 110 PRO A O 1
ATOM 869 N N . TYR A 1 111 ? -20.208 5.318 8.235 1.00 83.94 111 TYR A N 1
ATOM 870 C CA . TYR A 1 111 ? -20.534 4.050 7.575 1.00 83.94 111 TYR A CA 1
ATOM 871 C C . TYR A 1 111 ? -19.619 3.824 6.369 1.00 83.94 111 TYR A C 1
ATOM 873 O O . TYR A 1 111 ? -19.054 4.771 5.826 1.00 83.94 111 TYR A O 1
ATOM 881 N N . GLY A 1 112 ? -19.500 2.573 5.914 1.00 80.81 112 GLY A N 1
ATOM 882 C CA . GLY A 1 112 ? -18.822 2.274 4.654 1.00 80.81 112 GLY A CA 1
ATOM 883 C C . GLY A 1 112 ? -17.331 2.620 4.675 1.00 80.81 112 GLY A C 1
ATOM 884 O O . GLY A 1 112 ? -16.621 2.321 5.635 1.00 80.81 112 GLY A O 1
ATOM 885 N N . ASP A 1 113 ? -16.854 3.244 3.601 1.00 77.62 113 ASP A N 1
ATOM 886 C CA . ASP A 1 113 ? -15.430 3.527 3.397 1.00 77.62 113 ASP A CA 1
ATOM 887 C C . ASP A 1 113 ? -14.887 4.578 4.381 1.00 77.62 113 ASP A C 1
ATOM 889 O O . ASP A 1 113 ? -13.747 4.470 4.825 1.00 77.62 113 ASP A O 1
ATOM 893 N N . GLU A 1 114 ? -15.717 5.523 4.831 1.00 81.38 114 GLU A N 1
ATOM 894 C CA . GLU A 1 114 ? -15.338 6.521 5.843 1.00 81.38 114 GLU A CA 1
ATOM 895 C C . GLU A 1 114 ? -15.017 5.872 7.204 1.00 81.38 114 GLU A C 1
ATOM 897 O O . GLU A 1 114 ? -14.126 6.318 7.932 1.00 81.38 114 GLU A O 1
ATOM 902 N N . PHE A 1 115 ? -15.688 4.764 7.546 1.00 85.00 115 PHE A N 1
ATOM 903 C CA . PHE A 1 115 ? -15.323 3.964 8.718 1.00 85.00 115 PHE A CA 1
ATOM 904 C C . PHE A 1 115 ? -13.962 3.290 8.544 1.00 85.00 115 PHE A C 1
ATOM 906 O O . PHE A 1 115 ? -13.187 3.209 9.499 1.00 85.00 115 PHE A O 1
ATOM 913 N N . LEU A 1 116 ? -13.650 2.828 7.331 1.00 81.69 116 LEU A N 1
ATOM 914 C CA . LEU A 1 116 ? -12.353 2.233 7.021 1.00 81.69 116 LEU A CA 1
ATOM 915 C C . LEU A 1 116 ? -11.234 3.280 7.080 1.00 81.69 116 LEU A C 1
ATOM 917 O O . LEU A 1 116 ? -10.156 2.987 7.590 1.00 81.69 116 LEU A O 1
ATOM 921 N N . GLU A 1 117 ? -11.482 4.503 6.613 1.00 80.19 117 GLU A N 1
ATOM 922 C CA . GLU A 1 117 ? -10.547 5.625 6.738 1.00 80.19 117 GLU A CA 1
ATOM 923 C C . GLU A 1 117 ? -10.283 5.989 8.200 1.00 80.19 117 GLU A C 1
ATOM 925 O O . GLU A 1 117 ? -9.122 6.105 8.600 1.00 80.19 117 GLU A O 1
ATOM 930 N N . LEU A 1 118 ? -11.338 6.093 9.014 1.00 83.00 118 LEU A N 1
ATOM 931 C CA . LEU A 1 118 ? -11.221 6.305 10.455 1.00 83.00 118 LEU A CA 1
ATOM 932 C C . LEU A 1 118 ? -10.426 5.165 11.111 1.00 83.00 118 LEU A C 1
ATOM 934 O O . LEU A 1 118 ? -9.467 5.414 11.838 1.00 83.00 118 LEU A O 1
ATOM 938 N N . TYR A 1 119 ? -10.765 3.909 10.816 1.00 83.81 119 TYR A N 1
ATOM 939 C CA . TYR A 1 119 ? -10.038 2.747 11.327 1.00 83.81 119 TYR A CA 1
ATOM 940 C C . TYR A 1 119 ? -8.566 2.758 10.907 1.00 83.81 119 TYR A C 1
ATOM 942 O O . TYR A 1 119 ? -7.682 2.485 11.718 1.00 83.81 119 TYR A O 1
ATOM 950 N N . ASN A 1 120 ? -8.280 3.131 9.660 1.00 76.50 120 ASN A N 1
ATOM 951 C CA . ASN A 1 120 ? -6.922 3.232 9.155 1.00 76.50 120 ASN A CA 1
ATOM 952 C C . ASN A 1 120 ? -6.105 4.289 9.890 1.00 76.50 120 ASN A C 1
ATOM 954 O O . ASN A 1 120 ? -4.885 4.209 9.828 1.00 76.50 120 ASN A O 1
ATOM 958 N N . GLN A 1 121 ? -6.705 5.233 10.618 1.00 76.44 121 GLN A N 1
ATOM 959 C CA . GLN A 1 121 ? -5.984 6.163 11.493 1.00 76.44 121 GLN A CA 1
ATOM 960 C C . GLN A 1 121 ? -5.604 5.543 12.849 1.00 76.44 121 GLN A C 1
ATOM 962 O O . GLN A 1 121 ? -4.670 6.035 13.484 1.00 76.44 121 GLN A O 1
ATOM 967 N N . TYR A 1 122 ? -6.234 4.433 13.252 1.00 78.25 122 TYR A N 1
ATOM 968 C CA . TYR A 1 122 ? -5.928 3.719 14.492 1.00 78.25 122 TYR A CA 1
AT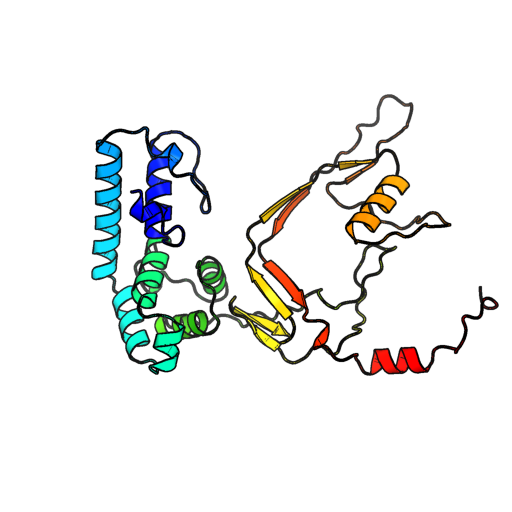OM 969 C C . TYR A 1 122 ? -4.462 3.225 14.499 1.00 78.25 122 TYR A C 1
ATOM 971 O O . TYR A 1 122 ? -3.951 2.755 13.474 1.00 78.25 122 TYR A O 1
ATOM 979 N N . PRO A 1 123 ? -3.741 3.319 15.632 1.00 65.19 123 PRO A N 1
ATOM 980 C CA . PRO A 1 123 ? -2.291 3.099 15.687 1.00 65.19 123 PRO A CA 1
ATOM 981 C C . PRO A 1 123 ? -1.907 1.623 15.593 1.00 65.19 123 PRO A C 1
ATOM 983 O O . PRO A 1 123 ? -0.754 1.302 15.306 1.00 65.19 123 PRO A O 1
ATOM 986 N N . ARG A 1 124 ? -2.856 0.719 15.857 1.00 69.62 124 ARG A N 1
ATOM 987 C CA . ARG A 1 124 ? -2.614 -0.719 15.920 1.00 69.62 124 ARG A CA 1
ATOM 988 C C . ARG A 1 124 ? -3.539 -1.459 14.951 1.00 69.62 124 ARG A C 1
ATOM 990 O O . ARG A 1 124 ? -4.583 -1.952 15.376 1.00 69.62 124 ARG A O 1
ATOM 997 N N . PRO A 1 125 ? -3.180 -1.535 13.658 1.00 62.72 125 PRO A N 1
ATOM 998 C CA . PRO A 1 125 ? -3.949 -2.316 12.700 1.00 62.72 125 PRO A CA 1
ATOM 999 C C . PRO A 1 125 ? -3.892 -3.802 13.081 1.00 62.72 125 PRO A C 1
ATOM 1001 O O . PRO A 1 125 ? -2.824 -4.351 13.357 1.00 62.72 125 PRO A O 1
ATOM 1004 N N . SER A 1 126 ? -5.052 -4.451 13.124 1.00 70.88 126 SER A N 1
ATOM 1005 C CA . SER A 1 126 ? -5.208 -5.886 13.370 1.00 70.88 126 SER A CA 1
ATOM 1006 C C . SER A 1 126 ? -6.454 -6.373 12.642 1.00 70.88 126 SER A C 1
ATOM 1008 O O . SER A 1 126 ? -7.533 -5.796 12.789 1.00 70.88 126 SER A O 1
ATOM 1010 N N . THR A 1 127 ? -6.326 -7.470 11.894 1.00 68.00 127 THR A N 1
ATOM 1011 C CA . THR A 1 127 ? -7.441 -8.054 11.134 1.00 68.00 127 THR A CA 1
ATOM 1012 C C . THR A 1 127 ? -8.613 -8.403 12.051 1.00 68.00 127 THR A C 1
ATOM 1014 O O . THR A 1 127 ? -9.772 -8.160 11.713 1.00 68.00 127 THR A O 1
ATOM 1017 N N . ASN A 1 128 ? -8.312 -8.903 13.251 1.00 82.69 128 ASN A N 1
ATOM 1018 C CA . ASN A 1 128 ? -9.323 -9.242 14.244 1.00 82.69 128 ASN A CA 1
ATOM 1019 C C . ASN A 1 128 ? -9.898 -8.006 14.935 1.00 82.69 128 ASN A C 1
ATOM 1021 O O . ASN A 1 128 ? -11.076 -8.015 15.283 1.00 82.69 128 ASN A O 1
ATOM 1025 N N . LEU A 1 129 ? -9.125 -6.921 15.061 1.00 84.38 129 LEU A N 1
ATOM 1026 C CA . LEU A 1 129 ? -9.639 -5.659 15.590 1.00 84.38 129 LEU A CA 1
ATOM 1027 C C . LEU A 1 129 ? -10.676 -5.042 14.649 1.00 84.38 129 LEU A C 1
ATOM 1029 O O . LEU A 1 129 ? -11.736 -4.647 15.116 1.00 84.38 129 LEU A O 1
ATOM 1033 N N . LEU A 1 130 ? -10.419 -4.989 13.338 1.00 84.69 130 LEU A N 1
ATOM 1034 C CA . LEU A 1 130 ? -11.405 -4.455 12.393 1.00 84.69 130 LEU A CA 1
ATOM 1035 C C . LEU A 1 130 ? -12.704 -5.268 12.427 1.00 84.69 130 LEU A C 1
ATOM 1037 O O . LEU A 1 130 ? -13.786 -4.698 12.540 1.00 84.69 130 LEU A O 1
ATOM 1041 N N . ASN A 1 131 ? -12.596 -6.598 12.364 1.00 84.94 131 ASN A N 1
ATOM 1042 C CA . ASN A 1 131 ? -13.761 -7.481 12.418 1.00 84.94 131 ASN A CA 1
ATOM 1043 C C . ASN A 1 131 ? -14.534 -7.324 13.733 1.00 84.94 131 ASN A C 1
ATOM 1045 O O . ASN A 1 131 ? -15.762 -7.261 13.719 1.00 84.94 131 ASN A O 1
ATOM 1049 N N . PHE A 1 132 ? -13.824 -7.208 14.856 1.00 89.25 132 PHE A N 1
ATOM 1050 C CA . PHE A 1 132 ? -14.427 -6.917 16.149 1.00 89.25 132 PHE A CA 1
ATOM 1051 C C . PHE A 1 132 ? -15.177 -5.582 16.139 1.00 89.25 132 PHE A C 1
ATOM 1053 O O . PHE A 1 132 ? -16.336 -5.544 16.537 1.00 89.25 132 PHE A O 1
ATOM 1060 N N . LEU A 1 133 ? -14.559 -4.505 15.649 1.00 88.38 133 LEU A N 1
ATOM 1061 C CA . LEU A 1 133 ? -15.176 -3.178 15.632 1.00 88.38 133 LEU A CA 1
ATOM 1062 C C . LEU A 1 133 ? -16.401 -3.115 14.721 1.00 88.38 133 LEU A C 1
ATOM 1064 O O . LEU A 1 133 ? -17.408 -2.538 15.120 1.00 88.38 133 LEU A O 1
ATOM 1068 N N . LYS A 1 134 ? -16.360 -3.772 13.556 1.00 87.38 134 LYS A N 1
ATOM 1069 C CA . LYS A 1 134 ? -17.530 -3.937 12.680 1.00 87.38 134 LYS A CA 1
ATOM 1070 C C . LYS A 1 134 ? -18.707 -4.566 13.428 1.00 87.38 134 LYS A C 1
ATOM 1072 O O . LYS A 1 134 ? -19.821 -4.064 13.363 1.00 87.38 134 LYS A O 1
ATOM 1077 N N . GLN A 1 135 ? -18.449 -5.629 14.192 1.00 87.12 135 GLN A N 1
ATOM 1078 C CA . GLN A 1 135 ? -19.485 -6.319 14.966 1.00 87.12 135 GLN A CA 1
ATOM 1079 C C . GLN A 1 135 ? -19.927 -5.565 16.225 1.00 87.12 135 GLN A C 1
ATOM 1081 O O . GLN A 1 135 ? -21.076 -5.698 16.637 1.00 87.12 135 GLN A O 1
ATOM 1086 N N . ALA A 1 136 ? -19.014 -4.859 16.892 1.00 87.50 136 ALA A N 1
ATOM 1087 C CA . ALA A 1 136 ? -19.298 -4.133 18.128 1.00 87.50 136 ALA A CA 1
ATOM 1088 C C . ALA A 1 136 ? -20.096 -2.857 17.860 1.00 87.50 136 ALA A C 1
ATOM 1090 O O . ALA A 1 136 ? -20.967 -2.501 18.644 1.00 87.50 136 ALA A O 1
ATOM 1091 N N . LEU A 1 137 ? -19.796 -2.182 16.752 1.00 87.62 137 LEU A N 1
ATOM 1092 C CA . LEU A 1 137 ? -20.361 -0.880 16.405 1.00 87.62 137 LEU A CA 1
ATOM 1093 C C . LEU A 1 137 ? -21.477 -0.986 15.361 1.00 87.62 137 LEU A C 1
ATOM 1095 O O . LEU A 1 137 ? -21.993 0.042 14.931 1.00 87.62 137 LEU A O 1
ATOM 1099 N N . ASP A 1 138 ? -21.824 -2.210 14.954 1.00 85.56 138 ASP A N 1
ATOM 1100 C CA . ASP A 1 138 ? -22.785 -2.500 13.888 1.00 85.56 138 ASP A CA 1
ATOM 1101 C C . ASP A 1 138 ? -22.474 -1.680 12.625 1.00 85.56 138 ASP A C 1
ATOM 1103 O O . ASP A 1 138 ? -23.230 -0.810 12.181 1.00 85.56 138 ASP A O 1
ATOM 1107 N N . ARG A 1 139 ? -21.250 -1.869 12.119 1.00 84.62 139 ARG A N 1
ATOM 1108 C CA . ARG A 1 139 ? -20.727 -1.181 10.938 1.00 84.62 139 ARG A CA 1
ATOM 1109 C C . ARG A 1 139 ? -20.300 -2.180 9.887 1.00 84.62 139 ARG A C 1
ATOM 1111 O O . ARG A 1 139 ? -19.410 -3.000 10.105 1.00 84.62 139 ARG A O 1
ATOM 1118 N N . GLU A 1 140 ? -20.890 -2.044 8.710 1.00 76.69 140 GLU A N 1
ATOM 1119 C CA . GLU A 1 140 ? -20.418 -2.706 7.505 1.00 76.69 140 GLU A CA 1
ATOM 1120 C C . GLU A 1 140 ? -19.518 -1.762 6.708 1.00 76.69 140 GLU A C 1
ATOM 1122 O O . GLU A 1 140 ? -19.723 -0.546 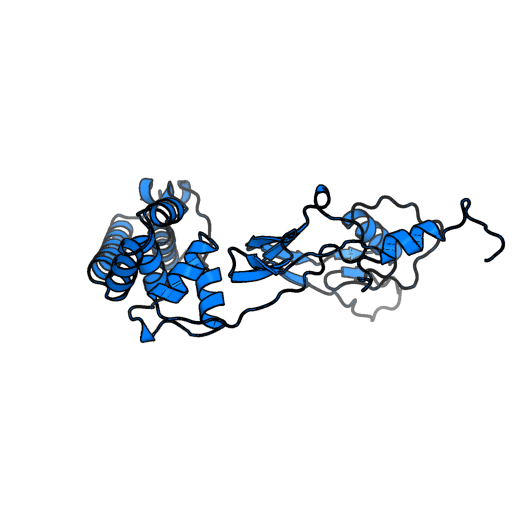6.670 1.00 76.69 140 GLU A O 1
ATOM 1127 N N . THR A 1 141 ? -18.508 -2.339 6.063 1.00 70.44 141 THR A N 1
ATOM 1128 C CA . THR A 1 141 ? -17.713 -1.645 5.050 1.00 70.44 141 THR A CA 1
ATOM 1129 C C . THR A 1 141 ? -17.824 -2.412 3.756 1.00 70.44 141 THR A C 1
ATOM 1131 O O . THR A 1 141 ? -17.869 -3.646 3.766 1.00 70.44 141 THR A O 1
ATOM 1134 N N . THR A 1 142 ? -17.786 -1.689 2.647 1.00 69.94 142 THR A N 1
ATOM 1135 C CA . THR A 1 142 ? -17.540 -2.282 1.342 1.00 69.94 142 THR A CA 1
ATOM 1136 C C . THR A 1 142 ? -16.231 -3.064 1.394 1.00 69.94 142 THR A C 1
ATOM 1138 O O . THR A 1 142 ? -15.245 -2.639 2.004 1.00 69.94 142 THR A O 1
ATOM 1141 N N . GLU A 1 143 ? -16.232 -4.271 0.832 1.00 73.62 143 GLU A N 1
ATOM 1142 C CA . GLU A 1 143 ? -14.994 -5.024 0.686 1.00 73.62 143 GLU A CA 1
ATOM 1143 C C . GLU A 1 143 ? -14.179 -4.392 -0.439 1.00 73.62 143 GLU A C 1
ATOM 1145 O O . GLU A 1 143 ? -14.478 -4.572 -1.619 1.00 73.62 143 GLU A O 1
ATOM 1150 N N . THR A 1 144 ? -13.142 -3.647 -0.072 1.00 77.38 144 THR A N 1
ATOM 1151 C CA . THR A 1 144 ? -12.255 -3.022 -1.050 1.00 77.38 144 THR A CA 1
ATOM 1152 C C . THR A 1 144 ? -11.175 -4.013 -1.459 1.00 77.38 144 THR A C 1
ATOM 1154 O O . THR A 1 144 ? -10.279 -4.347 -0.676 1.00 77.38 144 THR A O 1
ATOM 1157 N N . PHE A 1 145 ? -11.274 -4.497 -2.694 1.00 82.31 145 PHE A N 1
ATOM 1158 C CA . PHE A 1 145 ? -10.244 -5.311 -3.328 1.00 82.31 145 PHE A CA 1
ATOM 1159 C C . PHE A 1 145 ? -9.159 -4.392 -3.873 1.00 82.31 145 PHE A C 1
ATOM 1161 O O . PHE A 1 145 ? -9.431 -3.501 -4.675 1.00 82.31 145 PHE A O 1
ATOM 1168 N N . VAL A 1 146 ? -7.926 -4.616 -3.438 1.00 82.19 146 VAL A N 1
ATOM 1169 C CA . VAL A 1 146 ? -6.761 -3.908 -3.960 1.00 82.19 146 VAL A CA 1
ATOM 1170 C C . VAL A 1 146 ? -6.018 -4.876 -4.864 1.00 82.19 146 VAL A C 1
ATOM 1172 O O . VAL A 1 146 ? -5.562 -5.913 -4.391 1.00 82.19 146 VAL A O 1
ATOM 1175 N N . ASP A 1 147 ? -5.910 -4.544 -6.150 1.00 81.75 147 ASP A N 1
ATOM 1176 C CA . ASP A 1 147 ? -4.997 -5.208 -7.082 1.00 81.75 147 ASP A CA 1
ATOM 1177 C C . ASP A 1 147 ? -3.643 -4.485 -7.035 1.00 81.75 147 ASP A C 1
ATOM 1179 O O . ASP A 1 147 ? -3.506 -3.404 -7.614 1.00 81.75 147 ASP A O 1
ATOM 1183 N N . PRO A 1 148 ? -2.659 -4.986 -6.269 1.00 79.56 148 PRO A N 1
ATOM 1184 C CA . PRO A 1 148 ? -1.417 -4.265 -6.087 1.00 79.56 148 PRO A CA 1
ATOM 1185 C C . PRO A 1 148 ? -0.534 -4.394 -7.334 1.00 79.56 148 PRO A C 1
ATOM 1187 O O . PRO A 1 148 ? -0.419 -5.457 -7.936 1.00 79.56 148 PRO A O 1
ATOM 1190 N N . GLU A 1 149 ? 0.192 -3.329 -7.672 1.00 85.56 149 GLU A N 1
ATOM 1191 C CA . GLU A 1 149 ? 1.197 -3.364 -8.750 1.00 85.56 149 GLU A CA 1
ATOM 1192 C C . GLU A 1 149 ? 2.405 -4.263 -8.414 1.00 85.56 149 GLU A C 1
ATOM 1194 O O . GLU A 1 149 ? 3.225 -4.583 -9.273 1.00 85.56 149 GLU A O 1
ATOM 1199 N N . VAL A 1 150 ? 2.540 -4.687 -7.154 1.00 85.62 150 VAL A N 1
ATOM 1200 C CA . VAL A 1 150 ? 3.651 -5.525 -6.700 1.00 85.62 150 VAL A CA 1
ATOM 1201 C C . VAL A 1 150 ? 3.565 -6.933 -7.299 1.00 85.62 150 VAL A C 1
ATOM 1203 O O . VAL A 1 150 ? 2.542 -7.605 -7.212 1.00 85.62 150 VAL A O 1
ATOM 1206 N N . GLY A 1 151 ? 4.666 -7.395 -7.894 1.00 80.94 151 GLY A N 1
ATOM 1207 C CA . GLY A 1 151 ? 4.728 -8.687 -8.585 1.00 80.94 151 GLY A CA 1
ATOM 1208 C C . GLY A 1 151 ? 4.338 -8.633 -10.065 1.00 80.94 151 GLY A C 1
ATOM 1209 O O . GLY A 1 151 ? 4.554 -9.622 -10.765 1.00 80.94 151 GLY A O 1
ATOM 1210 N N . LYS A 1 152 ? 3.836 -7.492 -10.562 1.00 85.62 152 LYS A N 1
ATOM 1211 C CA . LYS A 1 152 ? 3.689 -7.249 -12.003 1.00 85.62 152 LYS A CA 1
ATOM 1212 C C . LYS A 1 152 ? 5.059 -7.009 -12.643 1.00 85.62 152 LYS A C 1
ATOM 1214 O O . LYS A 1 152 ? 5.995 -6.536 -11.993 1.00 85.62 152 LYS A O 1
ATOM 1219 N N . CYS A 1 153 ? 5.176 -7.336 -13.926 1.00 88.12 153 CYS A N 1
ATOM 1220 C CA . CYS A 1 153 ? 6.371 -7.030 -14.706 1.00 88.12 153 CYS A CA 1
ATOM 1221 C C . CYS A 1 153 ? 6.576 -5.516 -14.846 1.00 88.12 153 CYS A C 1
ATOM 1223 O O . CYS A 1 153 ? 5.616 -4.745 -14.896 1.00 88.12 153 CYS A O 1
ATOM 1225 N N . TYR A 1 154 ? 7.833 -5.097 -14.983 1.00 88.81 154 TYR A N 1
ATOM 1226 C CA . TYR A 1 154 ? 8.204 -3.702 -15.197 1.00 88.81 154 TYR A CA 1
ATOM 1227 C C . TYR A 1 154 ? 9.159 -3.576 -16.382 1.00 88.81 154 TYR A C 1
ATOM 1229 O O . TYR A 1 154 ? 10.216 -4.206 -16.396 1.00 88.81 154 TYR A O 1
ATOM 1237 N N . ASP A 1 155 ? 8.793 -2.754 -17.365 1.00 88.56 155 ASP A N 1
ATOM 1238 C CA . ASP A 1 155 ? 9.683 -2.353 -18.451 1.00 88.56 155 ASP A CA 1
ATOM 1239 C C . ASP A 1 155 ? 10.558 -1.198 -17.960 1.00 88.56 155 ASP A C 1
ATOM 1241 O O . ASP A 1 155 ? 10.096 -0.064 -17.803 1.00 88.56 155 ASP A O 1
ATOM 1245 N N . VAL A 1 156 ? 11.833 -1.485 -17.707 1.00 86.69 156 VAL A N 1
ATOM 1246 C CA . VAL A 1 156 ? 12.783 -0.495 -17.186 1.00 86.69 156 VAL A CA 1
ATOM 1247 C C . VAL A 1 156 ? 13.130 0.584 -18.205 1.00 86.69 156 VAL A C 1
ATOM 1249 O O . VAL A 1 156 ? 13.540 1.665 -17.801 1.00 86.69 156 VAL A O 1
ATOM 1252 N N . PHE A 1 157 ? 12.951 0.327 -19.503 1.00 82.69 157 PHE A N 1
ATOM 1253 C CA . PHE A 1 157 ? 13.302 1.260 -20.575 1.00 82.69 157 PHE A CA 1
ATOM 1254 C C . PHE A 1 157 ? 12.143 2.187 -20.940 1.00 82.69 157 PHE A C 1
ATOM 1256 O O . PHE A 1 157 ? 12.369 3.315 -21.377 1.00 82.69 157 PHE A O 1
ATOM 1263 N N . LYS A 1 158 ? 10.904 1.734 -20.721 1.00 84.38 158 LYS A N 1
ATOM 1264 C CA . LYS A 1 158 ? 9.687 2.555 -20.859 1.00 84.38 158 LYS A CA 1
ATOM 1265 C C . LYS A 1 158 ? 9.198 3.139 -19.539 1.00 84.38 158 LYS A C 1
ATOM 1267 O O . LYS A 1 158 ? 8.297 3.977 -19.542 1.00 84.38 158 LYS A O 1
ATOM 1272 N N . ASP A 1 159 ? 9.803 2.709 -18.432 1.00 84.44 159 ASP A N 1
ATOM 1273 C CA . ASP A 1 159 ? 9.494 3.141 -17.072 1.00 84.44 159 ASP A CA 1
ATOM 1274 C C . ASP A 1 159 ? 8.006 2.911 -16.720 1.00 84.44 159 ASP A C 1
ATOM 1276 O O . ASP A 1 159 ? 7.346 3.744 -16.095 1.00 84.44 159 ASP A O 1
ATOM 1280 N N . SER A 1 160 ? 7.477 1.758 -17.150 1.00 87.56 160 SER A N 1
ATOM 1281 C CA . SER A 1 160 ? 6.056 1.394 -17.073 1.00 87.56 160 SER A CA 1
ATOM 1282 C C . SER A 1 160 ? 5.840 -0.059 -16.652 1.00 87.56 160 SER A C 1
ATOM 1284 O O . SER A 1 160 ? 6.629 -0.936 -17.007 1.00 87.56 160 SER A O 1
ATOM 1286 N N . THR A 1 161 ? 4.734 -0.344 -15.962 1.00 87.19 161 THR A N 1
ATOM 1287 C CA . THR A 1 161 ? 4.328 -1.724 -15.664 1.00 87.19 161 THR A CA 1
ATOM 1288 C C . THR A 1 161 ? 3.779 -2.425 -16.908 1.00 87.19 161 THR A C 1
ATOM 1290 O O . THR A 1 161 ? 3.198 -1.804 -17.799 1.00 87.19 161 THR A O 1
ATOM 1293 N N . ILE A 1 162 ? 3.996 -3.737 -16.983 1.00 84.06 162 ILE A N 1
ATOM 1294 C CA . ILE A 1 162 ? 3.465 -4.617 -18.025 1.00 84.06 162 ILE A CA 1
ATOM 1295 C C . ILE A 1 162 ? 2.408 -5.506 -17.365 1.00 84.06 162 ILE A C 1
ATOM 1297 O O . ILE A 1 162 ? 2.649 -6.078 -16.304 1.00 84.06 162 ILE A O 1
ATOM 1301 N N . GLY A 1 163 ? 1.244 -5.650 -18.005 1.00 72.88 163 GLY A N 1
ATOM 1302 C CA . GLY A 1 163 ? 0.110 -6.414 -17.466 1.00 72.88 163 GLY A CA 1
ATOM 1303 C C . GLY A 1 163 ? 0.324 -7.931 -17.351 1.00 72.88 163 GLY A C 1
ATOM 1304 O O . GLY A 1 163 ? -0.546 -8.628 -16.837 1.00 72.88 163 GLY A O 1
ATOM 1305 N N . SER A 1 164 ? 1.455 -8.459 -17.820 1.00 74.81 164 SER A N 1
ATOM 1306 C CA . SER A 1 164 ? 1.796 -9.878 -17.716 1.00 74.81 164 SER A CA 1
ATOM 1307 C C . SER A 1 164 ? 2.238 -10.229 -16.294 1.00 74.81 164 SER A C 1
ATOM 1309 O O . SER A 1 164 ? 3.102 -9.561 -15.723 1.00 74.81 164 SER A O 1
ATOM 1311 N N . SER A 1 165 ? 1.679 -11.306 -15.736 1.00 76.44 165 SER A N 1
ATOM 1312 C CA . SER A 1 165 ? 2.045 -11.796 -14.404 1.00 76.44 165 SER A CA 1
ATOM 1313 C C . SER A 1 165 ? 3.006 -12.981 -14.486 1.00 76.44 165 SER A C 1
ATOM 1315 O O . SER A 1 165 ? 2.654 -14.060 -14.971 1.00 76.44 165 SER A O 1
ATOM 1317 N N . VAL A 1 166 ? 4.209 -12.799 -13.942 1.00 86.88 166 VAL A N 1
ATOM 1318 C CA . VAL A 1 166 ? 5.199 -13.879 -13.764 1.00 86.88 166 VAL A CA 1
ATOM 1319 C C . VAL A 1 166 ? 4.729 -14.874 -12.710 1.00 86.88 166 VAL A C 1
ATOM 1321 O O . VAL A 1 166 ? 4.989 -16.073 -12.800 1.00 86.88 166 VAL A O 1
ATOM 1324 N N . PHE A 1 167 ? 4.016 -14.381 -11.701 1.00 88.19 167 PHE A N 1
ATOM 1325 C CA . PHE A 1 167 ? 3.627 -15.164 -10.542 1.00 88.19 167 PHE A CA 1
ATOM 1326 C C . PHE A 1 167 ? 2.151 -15.541 -10.591 1.00 88.19 167 PHE A C 1
ATOM 1328 O O . PHE A 1 167 ? 1.298 -14.794 -11.076 1.00 88.19 167 PHE A O 1
ATOM 1335 N N . GLN A 1 168 ? 1.844 -16.711 -10.047 1.00 85.50 168 GLN A N 1
ATOM 1336 C CA . GLN A 1 168 ? 0.486 -17.071 -9.688 1.00 85.50 168 GLN A CA 1
ATOM 1337 C C . GLN A 1 168 ? 0.124 -16.327 -8.402 1.00 85.50 168 GLN A C 1
ATOM 1339 O O . GLN A 1 168 ? 0.541 -16.714 -7.310 1.00 85.50 168 GLN A O 1
ATOM 1344 N N . ILE A 1 169 ? -0.635 -15.246 -8.553 1.00 79.75 169 ILE A N 1
ATOM 1345 C CA . ILE A 1 169 ? -1.188 -14.493 -7.432 1.00 79.75 169 ILE A CA 1
ATOM 1346 C C . ILE A 1 169 ? -2.377 -15.292 -6.878 1.00 79.75 169 ILE A C 1
ATOM 1348 O O . ILE A 1 169 ? -3.273 -15.675 -7.631 1.00 79.75 169 ILE A O 1
ATOM 1352 N N . GLY A 1 170 ? -2.313 -15.644 -5.591 1.00 75.12 170 GLY A N 1
ATOM 1353 C CA . GLY A 1 170 ? -3.281 -16.522 -4.936 1.00 75.12 170 GLY A CA 1
ATOM 1354 C C . GLY A 1 170 ? -4.592 -15.835 -4.551 1.00 75.12 170 GLY A C 1
ATOM 1355 O O . GLY A 1 170 ? -4.899 -14.724 -4.981 1.00 75.12 170 GLY A O 1
ATOM 1356 N N . ASP A 1 171 ? -5.361 -16.512 -3.697 1.00 85.38 171 ASP A N 1
ATOM 1357 C CA . ASP A 1 171 ? -6.634 -16.002 -3.188 1.00 85.38 171 ASP A CA 1
ATOM 1358 C C . ASP A 1 171 ? -6.464 -14.691 -2.407 1.00 85.38 171 ASP A C 1
ATOM 1360 O O . ASP A 1 171 ? -5.472 -14.467 -1.701 1.00 85.38 171 ASP A O 1
ATOM 1364 N N . TYR A 1 172 ? -7.491 -13.845 -2.486 1.00 88.50 172 TYR A N 1
ATOM 1365 C CA . TYR A 1 172 ? -7.559 -12.595 -1.741 1.00 88.50 172 TYR A CA 1
ATOM 1366 C C . TYR A 1 172 ? -7.974 -12.852 -0.291 1.00 88.50 172 TYR A C 1
ATOM 1368 O O . TYR A 1 172 ? -8.992 -13.488 -0.014 1.00 88.50 172 TYR A O 1
ATOM 1376 N N . VAL A 1 173 ? -7.208 -12.301 0.646 1.00 87.69 173 VAL A N 1
ATOM 1377 C CA . VAL A 1 173 ? -7.444 -12.379 2.090 1.00 87.69 173 VAL A CA 1
ATOM 1378 C C . VAL A 1 173 ? -7.582 -10.983 2.687 1.00 87.69 173 VAL A C 1
ATOM 1380 O O . VAL A 1 173 ? -7.053 -10.005 2.157 1.00 87.69 173 VAL A O 1
ATOM 1383 N N . MET A 1 174 ? -8.301 -10.881 3.805 1.00 83.81 174 MET A N 1
ATOM 1384 C CA . MET A 1 174 ? -8.456 -9.614 4.516 1.00 83.81 174 MET A CA 1
ATOM 1385 C C . MET A 1 174 ? -7.147 -9.233 5.214 1.00 83.81 174 MET A C 1
ATOM 1387 O O . MET A 1 174 ? -6.664 -9.952 6.092 1.00 83.81 174 MET A O 1
ATOM 1391 N N . SER A 1 175 ? -6.582 -8.092 4.833 1.00 82.62 175 SER A N 1
ATOM 1392 C CA . SER A 1 175 ? -5.411 -7.514 5.490 1.00 82.62 175 SER A CA 1
ATOM 1393 C C . SER A 1 175 ? -5.776 -6.877 6.839 1.00 82.62 175 SER A C 1
ATOM 1395 O O . SER A 1 175 ? -6.931 -6.500 7.057 1.00 82.62 175 SER A O 1
ATOM 1397 N N . PRO A 1 176 ? -4.789 -6.661 7.729 1.00 75.81 176 PRO A N 1
ATOM 1398 C CA . PRO A 1 176 ? -4.989 -5.904 8.966 1.00 75.81 176 PRO A CA 1
ATOM 1399 C C . PRO A 1 176 ? -5.490 -4.469 8.766 1.00 75.81 176 PRO A C 1
ATOM 1401 O O . PRO A 1 176 ? -6.035 -3.887 9.695 1.00 75.81 176 PRO A O 1
ATOM 1404 N N . SER A 1 177 ? -5.301 -3.904 7.572 1.00 74.19 177 SER A N 1
ATOM 1405 C CA . SER A 1 177 ? -5.776 -2.571 7.181 1.00 74.19 177 SER A CA 1
ATOM 1406 C C . SER A 1 177 ? -7.182 -2.586 6.565 1.00 74.19 177 SER A C 1
ATOM 1408 O O . SER A 1 177 ? -7.673 -1.552 6.130 1.00 74.19 177 SER A O 1
ATOM 1410 N N . GLY A 1 178 ? -7.836 -3.750 6.498 1.00 76.12 178 GLY A N 1
ATOM 1411 C CA . GLY A 1 178 ? -9.207 -3.881 6.002 1.00 76.12 178 GLY A CA 1
ATOM 1412 C C . GLY A 1 178 ? -9.371 -3.947 4.487 1.00 76.12 178 GLY A C 1
ATOM 1413 O O . GLY A 1 178 ? -10.498 -3.996 4.003 1.00 76.12 178 GLY A O 1
ATOM 1414 N N . PHE A 1 179 ? -8.269 -4.001 3.740 1.00 82.56 179 PHE A N 1
ATOM 1415 C CA . PHE A 1 179 ? -8.282 -4.270 2.303 1.00 82.56 179 PHE A CA 1
ATOM 1416 C C . PHE A 1 179 ? -8.207 -5.769 2.034 1.00 82.56 179 PHE A C 1
ATOM 1418 O O . PHE A 1 179 ? -7.437 -6.471 2.700 1.00 82.56 179 PHE A O 1
ATOM 1425 N N . LYS A 1 180 ? -8.925 -6.250 1.018 1.00 86.69 180 LYS A N 1
ATOM 1426 C CA . LYS A 1 180 ? -8.673 -7.573 0.447 1.00 86.69 180 LYS A CA 1
ATOM 1427 C C . LYS A 1 180 ? -7.491 -7.487 -0.509 1.00 86.69 180 LYS A C 1
ATOM 1429 O O . LYS A 1 180 ? -7.551 -6.766 -1.502 1.00 86.69 180 LYS A O 1
ATOM 1434 N N . VAL A 1 181 ? -6.440 -8.245 -0.217 1.00 89.19 181 VAL A N 1
ATOM 1435 C CA . VAL A 1 181 ? -5.227 -8.358 -1.042 1.00 89.19 181 VAL A CA 1
ATOM 1436 C C . VAL A 1 181 ? -4.833 -9.818 -1.204 1.00 89.19 181 VAL A C 1
ATOM 1438 O O . VAL A 1 181 ? -5.206 -10.635 -0.359 1.00 89.19 181 VAL A O 1
ATOM 1441 N N . PRO A 1 182 ? -4.065 -10.172 -2.243 1.00 89.19 182 PRO A N 1
ATOM 1442 C CA . PRO A 1 182 ? -3.530 -11.519 -2.368 1.00 89.19 182 PRO A CA 1
ATOM 1443 C C . PRO A 1 182 ? -2.743 -11.944 -1.127 1.00 89.19 182 PRO A C 1
ATOM 1445 O O . PRO A 1 182 ? -2.009 -11.142 -0.547 1.00 89.19 182 PRO A O 1
ATOM 1448 N N . ARG A 1 183 ? -2.872 -13.213 -0.731 1.00 86.88 183 ARG A N 1
ATOM 1449 C CA . ARG A 1 183 ? -2.267 -13.767 0.495 1.00 86.88 183 ARG A CA 1
ATOM 1450 C C . ARG A 1 183 ? -0.767 -13.490 0.643 1.00 86.88 183 ARG A C 1
ATOM 1452 O O . ARG A 1 183 ? -0.283 -13.330 1.762 1.00 86.88 183 ARG A O 1
ATOM 1459 N N . GLU A 1 184 ? -0.022 -13.472 -0.452 1.00 88.06 184 GLU A N 1
ATOM 1460 C CA . GLU A 1 184 ? 1.431 -13.298 -0.444 1.00 88.06 184 GLU A CA 1
ATOM 1461 C C . GLU A 1 184 ? 1.864 -11.821 -0.383 1.00 88.06 184 GLU A C 1
ATOM 1463 O O . GLU A 1 184 ? 3.048 -11.526 -0.170 1.00 88.06 184 GLU A O 1
ATOM 1468 N N . VAL A 1 185 ? 0.909 -10.896 -0.524 1.00 88.81 185 VAL A N 1
ATOM 1469 C CA . VAL A 1 185 ? 1.123 -9.451 -0.451 1.00 88.81 185 VAL A CA 1
ATOM 1470 C C . VAL A 1 185 ? 0.964 -8.976 0.988 1.00 88.81 185 VAL A C 1
ATOM 1472 O O . VAL A 1 185 ? -0.052 -9.198 1.642 1.00 88.81 185 VAL A O 1
ATOM 1475 N N . HIS A 1 186 ? 1.978 -8.270 1.473 1.00 87.19 186 HIS A N 1
ATOM 1476 C CA . HIS A 1 186 ? 1.988 -7.669 2.797 1.00 87.19 186 HIS A CA 1
ATOM 1477 C C . HIS A 1 186 ? 1.813 -6.162 2.661 1.00 87.19 186 HIS A C 1
ATOM 1479 O O . HIS A 1 186 ? 2.527 -5.511 1.896 1.00 87.19 186 HIS A O 1
ATOM 1485 N N . ILE A 1 187 ? 0.866 -5.611 3.418 1.00 87.25 187 ILE A N 1
ATOM 1486 C CA . ILE A 1 187 ? 0.618 -4.173 3.473 1.00 87.25 187 ILE A CA 1
ATOM 1487 C C . ILE A 1 187 ? 1.191 -3.641 4.778 1.00 87.25 187 ILE A C 1
ATOM 1489 O O . ILE A 1 187 ? 0.842 -4.110 5.863 1.00 87.25 187 ILE A O 1
ATOM 1493 N N . TYR A 1 188 ? 2.035 -2.627 4.668 1.00 85.56 188 TYR A N 1
ATOM 1494 C CA . TYR A 1 188 ? 2.508 -1.846 5.796 1.00 85.56 188 TYR A CA 1
ATOM 1495 C C . TYR A 1 188 ? 1.901 -0.462 5.692 1.00 85.56 188 TYR A C 1
ATOM 1497 O O . TYR A 1 188 ? 2.065 0.213 4.676 1.00 85.56 188 TYR A O 1
ATOM 1505 N N . LYS A 1 189 ? 1.226 -0.023 6.751 1.00 81.25 189 LYS A N 1
ATOM 1506 C CA . LYS A 1 189 ? 0.868 1.384 6.873 1.00 81.25 189 LYS A CA 1
ATOM 1507 C C . LYS A 1 189 ? 2.158 2.181 7.062 1.00 81.25 189 LYS A C 1
ATOM 1509 O O . LYS A 1 189 ? 2.901 1.945 8.015 1.00 81.25 189 LYS A O 1
ATOM 1514 N N . ILE A 1 190 ? 2.406 3.102 6.146 1.00 83.12 190 ILE A N 1
ATOM 1515 C CA . ILE A 1 190 ? 3.478 4.092 6.230 1.00 83.12 190 ILE A CA 1
ATOM 1516 C C . ILE A 1 190 ? 2.827 5.476 6.252 1.00 83.12 190 ILE A C 1
ATOM 1518 O O . ILE A 1 190 ? 1.664 5.624 5.903 1.00 83.12 190 ILE A O 1
ATOM 1522 N N . ASN A 1 191 ? 3.514 6.482 6.770 1.00 79.56 191 ASN A N 1
ATOM 1523 C CA . ASN A 1 191 ? 2.982 7.845 6.780 1.00 79.56 191 ASN A CA 1
ATOM 1524 C C . ASN A 1 191 ? 4.131 8.795 6.486 1.00 79.56 191 ASN A C 1
ATOM 1526 O O . ASN A 1 191 ? 4.646 9.481 7.371 1.00 79.56 191 ASN A O 1
ATOM 1530 N N . GLU A 1 192 ? 4.609 8.705 5.252 1.00 86.12 192 GLU A N 1
ATOM 1531 C CA . GLU A 1 192 ? 5.814 9.375 4.789 1.00 86.12 192 GLU A CA 1
ATOM 1532 C C . GLU A 1 192 ? 5.430 10.412 3.737 1.00 86.12 192 GLU A C 1
ATOM 1534 O O . GLU A 1 192 ? 4.589 10.173 2.873 1.00 86.12 192 GLU A O 1
ATOM 1539 N N . THR A 1 193 ? 6.028 11.597 3.824 1.00 88.00 193 THR A N 1
ATOM 1540 C CA . THR A 1 193 ? 5.914 12.612 2.775 1.00 88.00 193 THR A CA 1
ATOM 1541 C C . THR A 1 193 ? 7.217 12.630 2.006 1.00 88.00 193 THR A C 1
ATOM 1543 O O . THR A 1 193 ? 8.282 12.835 2.591 1.00 88.00 193 THR A O 1
ATOM 1546 N N . PHE A 1 194 ? 7.122 12.423 0.701 1.00 87.12 194 PHE A N 1
ATOM 1547 C CA . PHE A 1 194 ? 8.248 12.447 -0.209 1.00 87.12 194 PHE A CA 1
ATOM 1548 C C . PHE A 1 194 ? 8.165 13.699 -1.083 1.00 87.12 194 PHE A C 1
ATOM 1550 O O . PHE A 1 194 ? 7.115 14.009 -1.643 1.00 87.12 194 PHE A O 1
ATOM 1557 N N . THR A 1 195 ? 9.265 14.440 -1.190 1.00 90.56 195 THR A N 1
ATOM 1558 C CA . THR A 1 195 ? 9.352 15.631 -2.039 1.00 90.56 195 THR A CA 1
ATOM 1559 C C . THR A 1 195 ? 10.503 15.493 -3.014 1.00 90.56 195 THR A C 1
ATOM 1561 O O . THR A 1 195 ? 11.562 14.959 -2.677 1.00 90.56 195 THR A O 1
ATOM 1564 N N . ARG A 1 196 ? 10.303 15.985 -4.238 1.00 90.12 196 ARG A N 1
ATOM 1565 C CA . ARG A 1 196 ? 11.331 15.935 -5.272 1.00 90.12 196 ARG A CA 1
ATOM 1566 C C . ARG A 1 196 ? 11.293 17.148 -6.191 1.00 90.12 196 ARG A C 1
ATOM 1568 O O . ARG A 1 196 ? 10.236 17.553 -6.674 1.00 90.12 196 ARG A O 1
ATOM 1575 N N . CYS A 1 197 ? 12.484 17.700 -6.399 1.00 90.94 197 CYS A N 1
ATOM 1576 C CA . CYS A 1 197 ? 12.784 18.811 -7.291 1.00 90.94 197 CYS A CA 1
ATOM 1577 C C . CYS A 1 197 ? 14.242 18.669 -7.732 1.00 90.94 197 CYS A C 1
ATOM 1579 O O . CYS A 1 197 ? 15.152 19.174 -7.075 1.00 90.94 197 CYS A O 1
ATOM 1581 N N . GLU A 1 198 ? 14.479 17.888 -8.775 1.00 90.31 198 GLU A N 1
ATOM 1582 C CA . GLU A 1 198 ? 15.822 17.594 -9.270 1.00 90.31 198 GLU A CA 1
ATOM 1583 C C . GLU A 1 198 ? 15.940 18.046 -10.728 1.00 90.31 198 GLU A C 1
ATOM 1585 O O . GLU A 1 198 ? 15.047 17.818 -11.545 1.00 90.31 198 GLU A O 1
ATOM 1590 N N . GLN A 1 199 ? 17.051 18.697 -11.063 1.00 90.00 199 GLN A N 1
ATOM 1591 C CA . GLN A 1 199 ? 17.335 19.157 -12.416 1.00 90.00 199 GLN A CA 1
ATOM 1592 C C . GLN A 1 199 ? 18.569 18.434 -12.955 1.00 90.00 199 GLN A C 1
ATOM 1594 O O . GLN A 1 199 ? 19.593 18.370 -12.280 1.00 90.00 199 GLN A O 1
ATOM 1599 N N . PHE A 1 200 ? 18.466 17.925 -14.179 1.00 89.88 200 PHE A N 1
ATOM 1600 C CA . PHE A 1 200 ? 19.558 17.282 -14.907 1.00 89.88 200 PHE A CA 1
ATOM 1601 C C . PHE A 1 200 ? 20.029 18.155 -16.062 1.00 89.88 200 PHE A C 1
ATOM 1603 O O . PHE A 1 200 ? 19.255 18.939 -16.612 1.00 89.88 200 PHE A O 1
ATOM 1610 N N . GLU A 1 201 ? 21.289 18.000 -16.457 1.00 87.88 201 GLU A N 1
ATOM 1611 C CA . GLU A 1 201 ? 21.847 18.712 -17.610 1.00 87.88 201 GLU A CA 1
ATOM 1612 C C . GLU A 1 201 ? 21.248 18.203 -18.922 1.00 87.88 201 GLU A C 1
ATOM 1614 O O . GLU A 1 201 ? 20.939 18.983 -19.819 1.00 87.88 201 GLU A O 1
ATOM 1619 N N . ASN A 1 202 ? 21.049 16.889 -19.027 1.00 86.38 202 ASN A N 1
ATOM 1620 C CA . ASN A 1 202 ? 20.494 16.244 -20.207 1.00 86.38 202 ASN A CA 1
ATOM 1621 C C . ASN A 1 202 ? 19.670 14.998 -19.832 1.00 86.38 202 ASN A C 1
ATOM 1623 O O . ASN A 1 202 ? 19.631 14.550 -18.685 1.00 86.38 202 ASN A O 1
ATOM 1627 N N . LYS A 1 203 ? 18.994 14.424 -20.832 1.00 86.25 203 LYS A N 1
ATOM 1628 C CA . LYS A 1 203 ? 18.128 13.251 -20.657 1.00 86.25 203 LYS A CA 1
ATOM 1629 C C . LYS A 1 203 ? 18.895 11.980 -20.261 1.00 86.25 203 LYS A C 1
ATOM 1631 O O . LYS A 1 203 ? 18.335 11.152 -19.550 1.00 86.25 203 LYS A O 1
ATOM 1636 N N . GLN A 1 204 ? 20.146 11.817 -20.696 1.00 87.06 204 GLN A N 1
ATOM 1637 C CA . GLN A 1 204 ? 20.935 10.620 -20.384 1.00 87.06 204 GLN A CA 1
ATOM 1638 C C . GLN A 1 204 ? 21.326 10.567 -18.908 1.00 87.06 204 GLN A C 1
ATOM 1640 O O . GLN A 1 204 ? 21.217 9.512 -18.288 1.00 87.06 204 GLN A O 1
ATOM 1645 N N . ASP A 1 205 ? 21.684 11.704 -18.313 1.00 88.00 205 ASP A N 1
ATOM 1646 C CA . ASP A 1 205 ? 21.995 11.768 -16.880 1.00 88.00 205 ASP A CA 1
ATOM 1647 C C . ASP A 1 205 ? 20.780 11.398 -16.026 1.00 88.00 205 ASP A C 1
ATOM 1649 O O . ASP A 1 205 ? 20.892 10.642 -15.057 1.00 88.00 205 ASP A O 1
ATOM 1653 N N . TYR A 1 206 ? 19.597 11.870 -16.434 1.00 89.38 206 TYR A N 1
ATOM 1654 C CA . TYR A 1 206 ? 18.335 11.480 -15.812 1.00 89.38 206 TYR A CA 1
ATOM 1655 C C . TYR A 1 206 ? 18.099 9.965 -15.896 1.00 89.38 206 TYR A C 1
ATOM 1657 O O . TYR A 1 206 ? 17.793 9.333 -14.883 1.00 89.38 206 TYR A O 1
ATOM 1665 N N . ILE A 1 207 ? 18.265 9.374 -17.083 1.00 88.50 207 ILE A N 1
ATOM 1666 C CA . ILE A 1 207 ? 18.078 7.934 -17.309 1.00 88.50 207 ILE A CA 1
ATOM 1667 C C . ILE A 1 207 ? 19.039 7.121 -16.436 1.00 88.50 207 ILE A C 1
ATOM 1669 O O . ILE A 1 207 ? 18.599 6.202 -15.743 1.00 88.50 207 ILE A O 1
ATOM 1673 N N . HIS A 1 208 ? 20.326 7.479 -16.401 1.00 87.81 208 HIS A N 1
ATOM 1674 C CA . HIS A 1 208 ? 21.310 6.797 -15.558 1.00 87.81 208 HIS A CA 1
ATOM 1675 C C . HIS A 1 208 ? 20.937 6.866 -14.077 1.00 87.81 208 HIS A C 1
ATOM 1677 O O . HIS A 1 208 ? 20.934 5.840 -13.393 1.00 87.81 208 HIS A O 1
ATOM 1683 N N . LYS A 1 209 ? 20.555 8.051 -13.581 1.00 88.56 209 LYS A N 1
ATOM 1684 C CA . LYS A 1 209 ? 20.101 8.205 -12.194 1.00 88.56 209 LYS A CA 1
ATOM 1685 C C . LYS A 1 209 ? 18.858 7.364 -11.914 1.00 88.56 209 LYS A C 1
ATOM 1687 O O . LYS A 1 209 ? 18.758 6.751 -10.853 1.00 88.56 209 LYS A O 1
ATOM 1692 N N . ARG A 1 210 ? 17.921 7.305 -12.861 1.00 88.81 210 ARG A N 1
ATOM 1693 C CA . ARG A 1 210 ? 16.677 6.552 -12.708 1.00 88.81 210 ARG A CA 1
ATOM 1694 C C . ARG A 1 210 ? 16.910 5.042 -12.674 1.00 88.81 210 ARG A C 1
ATOM 1696 O O . ARG A 1 210 ? 16.314 4.374 -11.832 1.00 88.81 210 ARG A O 1
ATOM 1703 N N . LEU A 1 211 ? 17.782 4.511 -13.529 1.00 88.81 211 LEU A N 1
ATOM 1704 C CA . LEU A 1 211 ? 18.173 3.098 -13.496 1.00 88.81 211 LEU A CA 1
ATOM 1705 C C . LEU A 1 211 ? 18.915 2.755 -12.201 1.00 88.81 211 LEU A C 1
ATOM 1707 O O . LEU A 1 211 ? 18.607 1.742 -11.574 1.00 88.81 211 LEU A O 1
ATOM 1711 N N . PHE A 1 212 ? 19.798 3.644 -11.743 1.00 89.25 212 PHE A N 1
ATOM 1712 C CA . PHE A 1 212 ? 20.454 3.501 -10.448 1.00 89.25 212 PHE A CA 1
ATOM 1713 C C . PHE A 1 212 ? 19.445 3.460 -9.289 1.00 89.25 212 PHE A C 1
ATOM 1715 O O . PHE A 1 212 ? 19.539 2.592 -8.424 1.00 89.25 212 PHE A O 1
ATOM 1722 N N . ASP A 1 213 ? 18.431 4.332 -9.297 1.00 88.69 213 ASP A N 1
ATOM 1723 C CA . ASP A 1 213 ? 17.360 4.344 -8.287 1.00 88.69 213 ASP A CA 1
ATOM 1724 C C . ASP A 1 213 ? 16.485 3.081 -8.317 1.00 88.69 213 ASP A C 1
ATOM 1726 O O . ASP A 1 213 ? 15.872 2.727 -7.310 1.00 88.69 213 ASP A O 1
ATOM 1730 N N . LEU A 1 214 ? 16.432 2.388 -9.458 1.00 88.44 214 LEU A N 1
ATOM 1731 C CA . LEU A 1 214 ? 15.812 1.067 -9.598 1.00 88.44 214 LEU A CA 1
ATOM 1732 C C . LEU A 1 214 ? 16.740 -0.079 -9.152 1.00 88.44 214 LEU A C 1
ATOM 1734 O O . LEU A 1 214 ? 16.342 -1.241 -9.209 1.00 88.44 214 LEU A O 1
ATOM 1738 N N . GLY A 1 215 ? 17.961 0.226 -8.702 1.00 89.06 215 GLY A N 1
ATOM 1739 C CA . GLY A 1 215 ? 18.967 -0.760 -8.308 1.00 89.06 215 GLY A CA 1
ATOM 1740 C C . GLY A 1 215 ? 19.646 -1.453 -9.491 1.00 89.06 215 GLY A C 1
ATOM 1741 O O . GLY A 1 215 ? 20.235 -2.518 -9.317 1.00 89.06 215 GLY A O 1
ATOM 1742 N N . LEU A 1 216 ? 19.557 -0.879 -10.693 1.00 86.81 216 LEU A N 1
ATOM 1743 C CA . LEU A 1 216 ? 20.136 -1.432 -11.911 1.00 86.81 216 LEU A CA 1
ATOM 1744 C C . LEU A 1 216 ? 21.451 -0.721 -12.232 1.00 86.81 216 LEU A C 1
ATOM 1746 O O . LEU A 1 216 ? 21.517 0.503 -12.305 1.00 86.81 216 LEU A O 1
ATOM 1750 N N . SER A 1 217 ? 22.505 -1.502 -12.450 1.00 79.88 217 SER A N 1
ATOM 1751 C CA . SER A 1 217 ? 23.788 -1.019 -12.970 1.00 79.88 217 SER A CA 1
ATOM 1752 C C . SER A 1 217 ? 23.973 -1.585 -14.372 1.00 79.88 217 SER A C 1
ATOM 1754 O O . SER A 1 217 ? 24.528 -2.667 -14.541 1.00 79.88 217 SER A O 1
ATOM 1756 N N . ILE A 1 218 ? 23.405 -0.890 -15.358 1.00 77.38 218 ILE A N 1
ATOM 1757 C CA . ILE A 1 218 ? 23.429 -1.291 -16.767 1.00 77.38 218 ILE A CA 1
ATOM 1758 C C . ILE A 1 218 ? 24.229 -0.246 -17.535 1.00 77.38 218 ILE A C 1
ATOM 1760 O O . ILE A 1 218 ? 23.844 0.922 -17.559 1.00 77.38 218 ILE A O 1
ATOM 1764 N N . ASP A 1 219 ? 25.297 -0.683 -18.197 1.00 76.19 219 ASP A N 1
ATOM 1765 C CA . ASP A 1 219 ? 25.956 0.117 -19.224 1.00 76.19 219 ASP A CA 1
ATOM 1766 C C . ASP A 1 219 ? 25.112 0.023 -20.495 1.00 76.19 219 ASP A C 1
ATOM 1768 O O . ASP A 1 219 ? 25.025 -1.037 -21.117 1.00 76.19 219 ASP A O 1
ATOM 1772 N N . LEU A 1 220 ? 24.434 1.112 -20.859 1.00 69.94 220 LEU A N 1
ATOM 1773 C CA . LEU A 1 220 ? 23.604 1.155 -22.058 1.00 69.94 220 LEU A CA 1
ATOM 1774 C C . LEU A 1 220 ? 24.484 1.461 -23.276 1.00 69.94 220 LEU A C 1
ATOM 1776 O O . LEU A 1 220 ? 25.010 2.570 -23.378 1.00 69.94 220 LEU A O 1
ATOM 1780 N N . PRO A 1 221 ? 24.630 0.535 -24.242 1.00 66.62 221 PRO A N 1
ATOM 1781 C CA . PRO A 1 221 ? 25.404 0.802 -25.452 1.00 66.62 221 PRO A CA 1
ATOM 1782 C C . PRO A 1 221 ? 24.640 1.675 -26.465 1.00 66.62 221 PRO A C 1
ATOM 1784 O O . PRO A 1 221 ? 25.154 1.949 -27.547 1.00 66.62 221 PRO A O 1
ATOM 1787 N N . PHE A 1 222 ? 23.415 2.097 -26.138 1.00 70.38 222 PHE A N 1
ATOM 1788 C CA . PHE A 1 222 ? 22.523 2.879 -26.991 1.00 70.38 222 PHE A CA 1
ATOM 1789 C C . PHE A 1 222 ? 21.768 3.942 -26.183 1.00 70.38 222 PHE A C 1
ATOM 1791 O O . PHE A 1 222 ? 21.574 3.814 -24.975 1.00 70.38 222 PHE A O 1
ATOM 1798 N N . ALA A 1 223 ? 21.309 4.990 -26.867 1.00 72.88 223 ALA A N 1
ATOM 1799 C CA . ALA A 1 223 ? 20.462 6.015 -26.271 1.00 72.88 223 ALA A CA 1
ATOM 1800 C C . ALA A 1 223 ? 19.013 5.517 -26.145 1.00 72.88 223 ALA A C 1
ATOM 1802 O O . ALA A 1 223 ? 18.441 5.029 -27.116 1.00 72.88 223 ALA A O 1
ATOM 1803 N N . ILE A 1 224 ? 18.394 5.675 -24.969 1.00 76.25 224 ILE A N 1
ATOM 1804 C CA . ILE A 1 224 ? 16.960 5.399 -24.793 1.00 76.25 224 ILE A CA 1
ATOM 1805 C C . ILE A 1 224 ? 16.162 6.661 -25.136 1.00 76.25 224 ILE A C 1
ATOM 1807 O O . ILE A 1 224 ? 16.091 7.611 -24.351 1.00 76.25 224 ILE A O 1
ATOM 1811 N N . GLU A 1 225 ? 15.553 6.675 -26.317 1.00 70.69 225 GLU A N 1
ATOM 1812 C CA . GLU A 1 225 ? 14.813 7.841 -26.813 1.00 70.69 225 GLU A CA 1
ATOM 1813 C C . GLU A 1 225 ? 13.424 7.984 -26.174 1.00 70.69 225 GLU A C 1
ATOM 1815 O O . GLU A 1 225 ? 13.017 9.102 -25.853 1.00 70.69 225 GLU A O 1
ATOM 1820 N N . ASP A 1 226 ? 12.743 6.877 -25.867 1.00 75.50 226 ASP A N 1
ATOM 1821 C CA . ASP A 1 226 ? 11.346 6.874 -25.397 1.00 75.50 226 ASP A CA 1
ATOM 1822 C C . ASP A 1 226 ? 11.172 7.014 -23.877 1.00 75.50 226 ASP A C 1
ATOM 1824 O O . ASP A 1 226 ? 10.051 6.986 -23.361 1.00 75.50 226 ASP A O 1
ATOM 1828 N N . PHE A 1 227 ? 12.262 7.210 -23.133 1.00 80.62 227 PHE A N 1
ATOM 1829 C CA . PHE A 1 227 ? 12.185 7.333 -21.680 1.00 80.62 227 PHE A CA 1
ATOM 1830 C C . PHE A 1 227 ? 11.419 8.607 -21.288 1.00 80.62 227 PHE A C 1
ATOM 1832 O O . PHE A 1 227 ? 11.812 9.718 -21.664 1.00 80.62 227 PHE A O 1
ATOM 183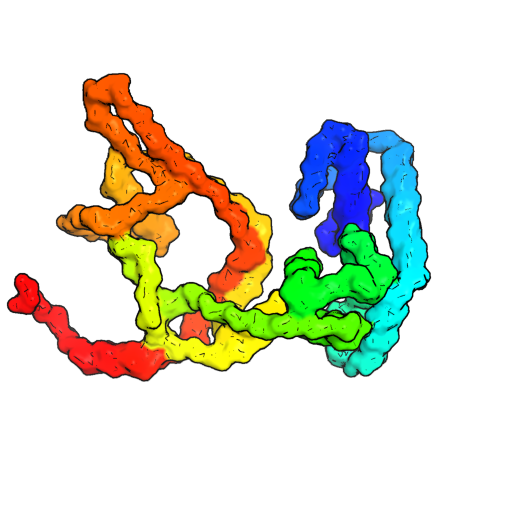9 N N . LYS A 1 228 ? 10.319 8.481 -20.541 1.00 83.06 228 LYS A N 1
ATOM 1840 C CA . LYS A 1 228 ? 9.510 9.637 -20.123 1.00 83.06 228 LYS A CA 1
ATOM 1841 C C . LYS A 1 228 ? 10.115 10.311 -18.894 1.00 83.06 228 LYS A C 1
ATOM 1843 O O . LYS A 1 228 ? 10.464 9.646 -17.924 1.00 83.06 228 LYS A O 1
ATOM 1848 N N . LEU A 1 229 ? 10.205 11.640 -18.923 1.00 85.00 229 LEU A N 1
ATOM 1849 C CA . LEU A 1 229 ? 10.607 12.430 -17.761 1.00 85.00 229 LEU A CA 1
ATOM 1850 C C . LEU A 1 229 ? 9.462 12.442 -16.738 1.00 85.00 229 LEU A C 1
ATOM 1852 O O . LEU A 1 229 ? 8.342 12.835 -17.064 1.00 85.00 229 LEU A O 1
ATOM 1856 N N . ARG A 1 230 ? 9.729 11.988 -15.510 1.00 87.56 230 ARG A N 1
ATOM 1857 C CA . ARG A 1 230 ? 8.749 12.020 -14.411 1.00 87.56 230 ARG A CA 1
ATOM 1858 C C . ARG A 1 230 ? 8.617 13.415 -13.800 1.00 87.56 230 ARG A C 1
ATOM 1860 O O . ARG A 1 230 ? 9.574 14.181 -13.770 1.00 87.56 230 ARG A O 1
ATOM 1867 N N . HIS A 1 231 ? 7.452 13.691 -13.215 1.00 87.38 231 HIS A N 1
ATOM 1868 C CA . HIS A 1 231 ? 7.240 14.873 -12.377 1.00 87.38 231 HIS A CA 1
ATOM 1869 C C . HIS A 1 231 ? 8.259 14.944 -11.229 1.00 87.38 231 HIS A C 1
ATOM 1871 O O . HIS A 1 231 ? 8.682 13.917 -10.692 1.00 87.38 231 HIS A O 1
ATOM 1877 N N . GLY A 1 232 ? 8.645 16.164 -10.855 1.00 88.06 232 GLY A N 1
ATOM 1878 C CA . GLY A 1 232 ? 9.700 16.421 -9.872 1.00 88.06 232 GLY A CA 1
ATOM 1879 C C . GLY A 1 232 ? 11.108 16.363 -10.465 1.00 88.06 232 GLY A C 1
ATOM 1880 O O . GLY A 1 232 ? 12.068 16.672 -9.763 1.00 88.06 232 GLY A O 1
ATOM 1881 N N . TYR A 1 233 ? 11.237 15.994 -11.742 1.00 89.69 233 TYR A N 1
ATOM 1882 C CA . TYR A 1 233 ? 12.481 16.045 -12.492 1.00 89.69 233 TYR A CA 1
ATOM 1883 C C . TYR A 1 233 ? 12.364 17.025 -13.659 1.00 89.69 233 TYR A C 1
ATOM 1885 O O . TYR A 1 233 ? 11.317 17.130 -14.298 1.00 89.69 233 TYR A O 1
ATOM 1893 N N . SER A 1 234 ? 13.446 17.745 -13.941 1.00 89.38 234 SER A N 1
ATOM 1894 C CA . SER A 1 234 ? 13.519 18.733 -15.026 1.00 89.38 234 SER A CA 1
ATOM 1895 C C . SER A 1 234 ? 14.831 18.573 -15.797 1.00 89.38 234 SER A C 1
ATOM 1897 O O . SER A 1 234 ? 15.835 18.155 -15.223 1.00 89.38 234 SER A O 1
ATOM 1899 N N . ILE A 1 235 ? 14.845 18.909 -17.088 1.00 87.50 235 ILE A N 1
ATOM 1900 C CA . ILE A 1 235 ? 16.072 18.933 -17.900 1.00 87.50 235 ILE A CA 1
ATOM 1901 C C . ILE A 1 235 ? 16.408 20.393 -18.203 1.00 87.50 235 ILE A C 1
ATOM 1903 O O . ILE A 1 235 ? 15.554 21.144 -18.669 1.00 87.50 235 ILE A O 1
ATOM 1907 N N . GLY A 1 236 ? 17.643 20.806 -17.921 1.00 75.94 236 GLY A N 1
ATOM 1908 C CA . GLY A 1 236 ? 18.124 22.144 -18.242 1.00 75.94 236 GLY A CA 1
ATOM 1909 C C . GLY A 1 236 ? 18.149 22.371 -19.750 1.00 75.94 236 GLY A C 1
ATOM 1910 O O . GLY A 1 236 ? 18.752 21.602 -20.492 1.00 75.94 236 GLY A O 1
ATOM 1911 N N . SER A 1 237 ? 17.512 23.442 -20.225 1.00 64.06 237 SER A N 1
ATOM 1912 C CA . SER A 1 237 ? 17.619 23.829 -21.630 1.00 64.06 237 SER A CA 1
ATOM 1913 C C . SER A 1 237 ? 18.946 24.550 -21.868 1.00 64.06 237 SER A C 1
ATOM 1915 O O . SER A 1 237 ? 19.099 25.724 -21.528 1.00 64.06 237 SER A O 1
ATOM 1917 N N . SER A 1 238 ? 19.908 23.887 -22.500 1.00 52.66 238 SER A N 1
ATOM 1918 C CA . SER A 1 238 ? 21.096 24.540 -23.056 1.00 52.66 238 SER A CA 1
ATOM 1919 C C . SER A 1 238 ? 20.759 25.195 -24.403 1.00 52.66 238 SER A C 1
ATOM 1921 O O . SER A 1 238 ? 21.238 24.773 -25.454 1.00 52.66 238 SER A O 1
ATOM 1923 N N . THR A 1 239 ? 19.896 26.211 -24.401 1.00 49.84 239 THR A N 1
ATOM 1924 C CA . THR A 1 239 ? 19.634 27.043 -25.585 1.00 49.84 239 THR A CA 1
ATOM 1925 C C . THR A 1 239 ? 20.083 28.470 -25.315 1.00 49.84 239 THR A C 1
ATOM 1927 O O . THR A 1 239 ? 19.490 29.169 -24.502 1.00 49.84 239 THR A O 1
ATOM 1930 N N . ASN A 1 240 ? 21.108 28.913 -26.050 1.00 48.25 240 ASN A N 1
ATOM 1931 C CA . ASN A 1 240 ? 21.722 30.251 -26.018 1.00 48.25 240 ASN A CA 1
ATOM 1932 C C . ASN A 1 240 ? 20.784 31.416 -26.422 1.00 48.25 240 ASN A C 1
ATOM 1934 O O . ASN A 1 240 ? 21.261 32.517 -26.689 1.00 48.25 240 ASN A O 1
ATOM 1938 N N . ASN A 1 241 ? 19.468 31.201 -26.482 1.00 47.78 241 ASN A N 1
ATOM 1939 C CA . ASN A 1 241 ? 18.489 32.233 -26.803 1.00 47.78 241 ASN A CA 1
ATOM 1940 C C . ASN A 1 241 ? 17.765 32.655 -25.524 1.00 47.78 241 ASN A C 1
ATOM 1942 O O . ASN A 1 241 ? 17.082 31.868 -24.877 1.00 47.78 241 ASN A O 1
ATOM 1946 N N . SER A 1 242 ? 17.934 33.926 -25.181 1.00 47.88 242 SER A N 1
ATOM 1947 C CA . SER A 1 242 ? 17.717 34.543 -23.872 1.00 47.88 242 SER A CA 1
ATOM 1948 C C . SER A 1 242 ? 16.273 34.615 -23.348 1.00 47.88 242 SER A C 1
ATOM 1950 O O . SER A 1 242 ? 16.040 35.394 -22.433 1.00 47.88 242 SER A O 1
ATOM 1952 N N . ASN A 1 243 ? 15.308 33.855 -23.880 1.00 49.16 243 ASN A N 1
ATOM 1953 C CA . ASN A 1 243 ? 13.878 34.064 -23.591 1.00 49.16 243 ASN A CA 1
ATOM 1954 C C . ASN A 1 243 ? 13.047 32.793 -23.309 1.00 49.16 243 ASN A C 1
ATOM 1956 O O . ASN A 1 243 ? 11.821 32.876 -23.333 1.00 49.16 243 ASN A O 1
ATOM 1960 N N . HIS A 1 244 ? 13.647 31.631 -23.035 1.00 48.12 244 HIS A N 1
ATOM 1961 C CA . HIS A 1 244 ? 12.866 30.470 -22.587 1.00 48.12 244 HIS A CA 1
ATOM 1962 C C . HIS A 1 244 ? 12.979 30.297 -21.073 1.00 48.12 244 HIS A C 1
ATOM 1964 O O . HIS A 1 244 ? 14.036 29.947 -20.555 1.00 48.12 244 HIS A O 1
ATOM 1970 N N . GLU A 1 245 ? 11.879 30.569 -20.369 1.00 54.84 245 GLU A N 1
ATOM 1971 C CA . GLU A 1 245 ? 11.691 30.146 -18.983 1.00 54.84 245 GLU A CA 1
ATOM 1972 C C . GLU A 1 245 ? 11.858 28.623 -18.928 1.00 54.84 245 GLU A C 1
ATOM 1974 O O . GLU A 1 245 ? 11.143 27.881 -19.602 1.00 54.84 245 GLU A O 1
ATOM 1979 N N . THR A 1 246 ? 12.846 28.141 -18.175 1.00 61.69 246 THR A N 1
ATOM 1980 C CA . THR A 1 246 ? 12.994 26.709 -17.909 1.00 61.69 246 THR A CA 1
ATOM 1981 C C . THR A 1 246 ? 11.843 26.269 -17.017 1.00 61.69 246 THR A C 1
ATOM 1983 O O . THR A 1 246 ? 11.793 26.653 -15.848 1.00 61.69 246 THR A O 1
ATOM 1986 N N . GLU A 1 247 ? 10.924 25.474 -17.561 1.00 68.06 247 GLU A N 1
ATOM 1987 C CA . GLU A 1 247 ? 9.821 24.894 -16.801 1.00 68.06 247 GLU A CA 1
ATOM 1988 C C . GLU A 1 247 ? 10.379 23.881 -15.791 1.00 68.06 247 GLU A C 1
ATOM 1990 O O . GLU A 1 247 ? 10.903 22.826 -16.155 1.00 68.06 247 GLU A O 1
ATOM 1995 N N . GLN A 1 248 ? 10.324 24.239 -14.508 1.00 80.19 248 GLN A N 1
ATOM 1996 C CA . GLN A 1 248 ? 10.706 23.361 -13.408 1.00 80.19 248 GLN A CA 1
ATOM 1997 C C . GLN A 1 248 ? 9.461 22.688 -12.844 1.00 80.19 248 GLN A C 1
ATOM 1999 O O . GLN A 1 248 ? 8.479 23.353 -12.513 1.00 80.19 248 GLN A O 1
ATOM 2004 N N . THR A 1 249 ? 9.513 21.366 -12.694 1.00 82.69 249 THR A N 1
ATOM 2005 C CA . THR A 1 249 ? 8.431 20.609 -12.058 1.00 82.69 249 THR A CA 1
ATOM 2006 C C . THR A 1 249 ? 8.784 20.254 -10.617 1.00 82.69 249 THR A C 1
ATOM 2008 O O . THR A 1 249 ? 9.918 19.889 -10.307 1.00 82.69 249 THR A O 1
ATOM 2011 N N . PHE A 1 250 ? 7.792 20.344 -9.731 1.00 87.44 250 PHE A N 1
ATOM 2012 C CA . PHE A 1 250 ? 7.899 19.966 -8.324 1.00 87.44 250 PHE A CA 1
ATOM 2013 C C . PHE A 1 250 ? 6.929 18.825 -8.023 1.00 87.44 250 PHE A C 1
ATOM 2015 O O . PHE A 1 250 ? 5.773 18.872 -8.445 1.00 87.44 250 PHE A O 1
ATOM 2022 N N . LEU A 1 251 ? 7.384 17.816 -7.281 1.00 88.38 251 LEU A N 1
ATOM 2023 C CA . LEU A 1 251 ? 6.568 16.676 -6.871 1.00 88.38 251 LEU A CA 1
ATOM 2024 C C . LEU A 1 251 ? 6.487 16.598 -5.345 1.00 88.38 251 LEU A C 1
ATOM 2026 O O . LEU A 1 251 ? 7.509 16.614 -4.657 1.00 88.38 251 LEU A O 1
ATOM 2030 N N . ILE A 1 252 ? 5.262 16.455 -4.837 1.00 89.81 252 ILE A N 1
ATOM 2031 C CA . ILE A 1 252 ? 4.970 16.060 -3.457 1.00 89.81 252 ILE A CA 1
ATOM 2032 C C . ILE A 1 252 ? 4.128 14.792 -3.519 1.00 89.81 252 ILE A C 1
ATOM 2034 O O . ILE A 1 252 ? 3.046 14.797 -4.103 1.00 89.81 252 ILE A O 1
ATOM 2038 N N . GLU A 1 253 ? 4.596 13.730 -2.882 1.00 88.31 253 GLU A N 1
ATOM 2039 C CA . GLU A 1 253 ? 3.851 12.490 -2.712 1.00 88.31 253 GLU A CA 1
ATOM 2040 C C . GLU A 1 253 ? 3.612 12.230 -1.227 1.00 88.31 253 GLU A C 1
ATOM 2042 O O . GLU A 1 253 ? 4.485 12.448 -0.384 1.00 88.31 253 GLU A O 1
ATOM 2047 N N . HIS A 1 254 ? 2.421 11.731 -0.910 1.00 87.44 254 HIS A N 1
ATOM 2048 C CA . HIS A 1 254 ? 2.093 11.247 0.421 1.00 87.44 254 HIS A CA 1
ATOM 2049 C C . HIS A 1 254 ? 1.931 9.732 0.364 1.00 87.44 254 HIS A C 1
ATOM 2051 O O . HIS A 1 254 ? 1.028 9.212 -0.293 1.00 87.44 254 HIS A O 1
ATOM 2057 N N . HIS A 1 255 ? 2.842 9.016 1.012 1.00 86.38 255 HIS A N 1
ATOM 2058 C CA . HIS A 1 255 ? 2.873 7.564 1.004 1.00 86.38 255 HIS A CA 1
ATOM 2059 C C . HIS A 1 255 ? 2.170 7.043 2.259 1.00 86.38 255 HIS A C 1
ATOM 2061 O O . HIS A 1 255 ? 2.695 7.147 3.369 1.00 86.38 255 HIS A O 1
ATOM 2067 N N . CYS A 1 256 ? 0.976 6.479 2.064 1.00 83.56 256 CYS A N 1
ATOM 2068 C CA . CYS A 1 256 ? 0.130 5.939 3.137 1.00 83.56 256 CYS A CA 1
ATOM 2069 C C . CYS A 1 256 ? 0.324 4.428 3.354 1.00 83.56 256 CYS A C 1
ATOM 2071 O O . CYS A 1 256 ? 0.114 3.893 4.445 1.00 83.56 256 CYS A O 1
ATOM 2073 N N . PHE A 1 257 ? 0.703 3.708 2.298 1.00 86.19 257 PHE A N 1
ATOM 2074 C CA . PHE A 1 257 ? 0.831 2.256 2.326 1.00 86.19 257 PHE A CA 1
ATOM 2075 C C . PHE A 1 257 ? 2.026 1.806 1.497 1.00 86.19 257 PHE A C 1
ATOM 2077 O O . PHE A 1 257 ? 2.284 2.324 0.413 1.00 86.19 257 PHE A O 1
ATOM 2084 N N . LYS A 1 258 ? 2.735 0.803 2.010 1.00 89.94 258 LYS A N 1
ATOM 2085 C CA . LYS A 1 258 ? 3.796 0.090 1.311 1.00 89.94 258 LYS A CA 1
ATOM 2086 C C . LYS A 1 258 ? 3.366 -1.352 1.130 1.00 89.94 258 LYS A C 1
ATOM 2088 O O . LYS A 1 258 ? 3.109 -2.050 2.108 1.00 89.94 258 LYS A O 1
ATOM 2093 N N . PHE A 1 259 ? 3.331 -1.788 -0.119 1.00 90.88 259 PHE A N 1
ATOM 2094 C CA . PHE A 1 259 ? 3.036 -3.165 -0.484 1.00 90.88 259 PHE A CA 1
ATOM 2095 C C . PHE A 1 259 ? 4.352 -3.895 -0.734 1.00 90.88 259 PHE A C 1
ATOM 2097 O O . PHE A 1 259 ? 5.218 -3.394 -1.452 1.00 90.88 259 PHE A O 1
ATOM 2104 N N . THR A 1 260 ? 4.521 -5.068 -0.137 1.00 90.31 260 THR A N 1
ATOM 2105 C CA . THR A 1 260 ? 5.657 -5.948 -0.417 1.00 90.31 260 THR A CA 1
ATOM 2106 C C . THR A 1 260 ? 5.175 -7.355 -0.715 1.00 90.31 260 THR A C 1
ATOM 2108 O O . THR A 1 260 ? 4.062 -7.747 -0.366 1.00 90.31 260 THR A O 1
ATOM 2111 N N . LEU A 1 261 ? 6.030 -8.116 -1.382 1.00 88.44 261 LEU A N 1
ATOM 2112 C CA . LEU A 1 261 ? 5.739 -9.462 -1.836 1.00 88.44 261 LEU A CA 1
ATOM 2113 C C . LEU A 1 261 ? 6.734 -10.421 -1.199 1.00 88.44 261 LEU A C 1
ATOM 2115 O O . LEU A 1 261 ? 7.937 -10.153 -1.189 1.00 88.44 261 LEU A O 1
ATOM 2119 N N . ASN A 1 262 ? 6.248 -11.550 -0.695 1.00 83.69 262 ASN A N 1
ATOM 2120 C CA . ASN A 1 262 ? 7.134 -12.632 -0.286 1.00 83.69 262 ASN A CA 1
ATOM 2121 C C . ASN A 1 262 ? 7.460 -13.507 -1.505 1.00 83.69 262 ASN A C 1
ATOM 2123 O O . ASN A 1 262 ? 6.759 -14.482 -1.777 1.00 83.69 262 ASN A O 1
ATOM 2127 N N . ILE A 1 263 ? 8.500 -13.117 -2.250 1.00 82.44 263 ILE A N 1
ATOM 2128 C CA . ILE A 1 263 ? 8.874 -13.741 -3.530 1.00 82.44 263 ILE A CA 1
ATOM 2129 C C . ILE A 1 263 ? 9.144 -15.243 -3.366 1.00 82.44 263 ILE A C 1
ATOM 2131 O O . ILE A 1 263 ? 8.683 -16.031 -4.185 1.00 82.44 263 ILE A O 1
ATOM 2135 N N . ASP A 1 264 ? 9.788 -15.658 -2.272 1.00 83.25 264 ASP A N 1
ATOM 2136 C CA . ASP A 1 264 ? 10.163 -17.061 -2.033 1.00 83.25 264 ASP A CA 1
ATOM 2137 C C . ASP A 1 264 ? 8.960 -18.007 -1.891 1.00 83.25 264 ASP A C 1
ATOM 2139 O O . ASP A 1 264 ? 9.089 -19.224 -2.031 1.00 83.25 264 ASP A O 1
ATOM 2143 N N . LYS A 1 265 ? 7.774 -17.466 -1.589 1.00 83.12 265 LYS A N 1
ATOM 2144 C CA . LYS A 1 265 ? 6.533 -18.242 -1.455 1.00 83.12 265 LYS A CA 1
ATOM 2145 C C . LYS A 1 265 ? 5.715 -18.292 -2.738 1.00 83.12 265 LYS A C 1
ATOM 2147 O O . LYS A 1 265 ? 4.749 -19.055 -2.805 1.00 83.12 265 LYS A O 1
ATOM 2152 N N . LEU A 1 266 ? 6.072 -17.490 -3.736 1.00 86.06 266 LEU A N 1
ATOM 2153 C CA . LEU A 1 266 ? 5.316 -17.411 -4.970 1.00 86.06 266 LEU A CA 1
ATOM 2154 C C . LEU A 1 266 ? 5.679 -18.529 -5.927 1.00 86.06 266 LEU A C 1
ATOM 2156 O O . LEU A 1 266 ? 6.834 -18.908 -6.107 1.00 86.06 266 LEU A O 1
ATOM 2160 N N . LYS A 1 267 ? 4.646 -19.033 -6.592 1.00 89.25 267 LYS A N 1
ATOM 2161 C CA . LYS A 1 267 ? 4.797 -19.978 -7.691 1.00 89.25 267 LYS A CA 1
ATOM 2162 C C . LYS A 1 267 ? 4.803 -19.203 -8.997 1.00 89.25 267 LYS A C 1
ATOM 2164 O O . LYS A 1 267 ? 4.018 -18.273 -9.165 1.00 89.25 267 LYS A O 1
ATOM 2169 N N . LEU A 1 268 ? 5.657 -19.615 -9.930 1.00 90.62 268 LEU A N 1
ATOM 2170 C CA . LEU A 1 268 ? 5.587 -19.125 -11.305 1.00 90.62 268 LEU A CA 1
ATOM 2171 C C . LEU A 1 268 ? 4.240 -19.514 -11.922 1.00 90.62 268 LEU A C 1
ATOM 2173 O O . LEU A 1 268 ? 3.771 -20.643 -11.718 1.00 90.62 268 LEU A O 1
ATOM 2177 N N . SER A 1 269 ? 3.642 -18.588 -12.669 1.00 89.50 269 SER A N 1
ATOM 2178 C CA . SER A 1 269 ? 2.430 -18.847 -13.441 1.00 89.50 269 SER A CA 1
ATOM 2179 C C . SER A 1 269 ? 2.709 -19.904 -14.514 1.00 89.50 269 SER A C 1
ATOM 2181 O O . SER A 1 269 ? 3.843 -20.063 -14.964 1.00 89.50 269 SER A O 1
ATOM 2183 N N . GLN A 1 270 ? 1.687 -20.671 -14.904 1.00 90.81 270 GLN A N 1
ATOM 2184 C CA . GLN A 1 270 ? 1.872 -21.693 -15.938 1.00 90.81 270 GLN A CA 1
ATOM 2185 C C . GLN A 1 270 ? 2.237 -21.054 -17.282 1.00 90.81 270 GLN A C 1
ATOM 2187 O O . GLN A 1 270 ? 3.195 -21.492 -17.899 1.00 90.81 270 GLN A O 1
ATOM 2192 N N . ALA A 1 271 ? 1.567 -19.955 -17.647 1.00 89.69 271 ALA A N 1
ATOM 2193 C CA . ALA A 1 271 ? 1.861 -19.203 -18.866 1.00 89.69 271 ALA A CA 1
ATOM 2194 C C . ALA A 1 271 ? 3.336 -18.781 -18.952 1.00 89.69 271 ALA A C 1
ATOM 2196 O O . ALA A 1 271 ? 3.972 -18.980 -19.976 1.00 89.69 271 ALA A O 1
ATOM 2197 N N . PHE A 1 272 ? 3.914 -18.283 -17.854 1.00 90.94 272 PHE A N 1
ATOM 2198 C CA . PHE A 1 272 ? 5.326 -17.900 -17.839 1.00 90.94 272 PHE A CA 1
ATOM 2199 C C . PHE A 1 272 ? 6.275 -19.097 -17.997 1.00 90.94 272 PHE A C 1
ATOM 2201 O O . PHE A 1 272 ? 7.329 -18.970 -18.613 1.00 90.94 272 PHE A O 1
ATOM 2208 N N . LYS A 1 273 ? 5.924 -20.267 -17.446 1.00 93.38 273 LYS A N 1
ATOM 2209 C CA . LYS A 1 273 ? 6.712 -21.493 -17.654 1.00 93.38 273 LYS A CA 1
ATOM 2210 C C . LYS A 1 273 ? 6.644 -21.946 -19.105 1.00 93.38 273 LYS A C 1
ATOM 2212 O O . LYS A 1 273 ? 7.682 -22.248 -19.676 1.00 93.38 273 LYS A O 1
ATOM 2217 N N . ASP A 1 274 ? 5.446 -21.932 -19.683 1.00 93.88 274 ASP A N 1
ATOM 2218 C CA . ASP A 1 274 ? 5.229 -22.296 -21.081 1.00 93.88 274 ASP A CA 1
ATOM 2219 C C . ASP A 1 274 ? 6.037 -21.365 -22.006 1.00 93.88 274 ASP A C 1
ATOM 2221 O O . ASP A 1 274 ? 6.718 -21.843 -22.911 1.00 93.88 274 ASP A O 1
ATOM 2225 N N . ASP A 1 275 ? 6.044 -20.056 -21.724 1.00 91.19 275 ASP A N 1
ATOM 2226 C CA . ASP A 1 275 ? 6.836 -19.061 -22.457 1.00 91.19 275 ASP A CA 1
ATOM 2227 C C . ASP A 1 275 ? 8.350 -19.302 -22.337 1.00 91.19 275 ASP A C 1
ATOM 2229 O O . ASP A 1 275 ? 9.083 -19.074 -23.296 1.00 91.19 275 ASP A O 1
ATOM 2233 N N . ILE A 1 276 ? 8.844 -19.770 -21.185 1.00 91.44 276 ILE A N 1
ATOM 2234 C CA . ILE A 1 276 ? 10.259 -20.142 -21.020 1.00 91.44 276 ILE A CA 1
ATOM 2235 C C . ILE A 1 276 ? 10.584 -21.420 -21.796 1.00 91.44 276 ILE A C 1
ATOM 2237 O O . ILE A 1 276 ? 11.638 -21.495 -22.428 1.00 91.44 276 ILE A O 1
ATOM 2241 N N . ASP A 1 277 ? 9.701 -22.416 -21.756 1.00 92.56 277 ASP A N 1
ATOM 2242 C CA . ASP A 1 277 ? 9.927 -23.726 -22.372 1.00 92.56 277 ASP A CA 1
ATOM 2243 C C . ASP A 1 277 ? 10.000 -23.647 -23.908 1.00 92.56 277 ASP A C 1
ATOM 2245 O O . ASP A 1 277 ? 10.641 -24.492 -24.539 1.00 92.56 277 ASP A O 1
ATOM 2249 N N . ILE A 1 278 ? 9.387 -22.625 -24.518 1.00 93.81 278 ILE A N 1
ATOM 2250 C CA . ILE A 1 278 ? 9.481 -22.364 -25.964 1.00 93.81 278 ILE A CA 1
ATOM 2251 C C . ILE A 1 278 ? 10.729 -21.569 -26.369 1.00 93.81 278 ILE A C 1
ATOM 2253 O O . ILE A 1 278 ? 10.996 -21.446 -27.568 1.00 93.81 278 ILE A O 1
ATOM 2257 N N . LEU A 1 279 ? 11.489 -21.012 -25.417 1.00 90.88 279 LEU A N 1
ATOM 2258 C CA . LEU A 1 279 ? 12.676 -20.232 -25.755 1.00 90.88 279 LEU A CA 1
ATOM 2259 C C . LEU A 1 279 ? 13.742 -21.131 -26.396 1.00 90.88 279 LEU A C 1
ATOM 2261 O O . LEU A 1 279 ? 14.009 -22.238 -25.915 1.00 90.88 279 LEU A O 1
ATOM 2265 N N . PRO A 1 280 ? 14.409 -20.662 -27.464 1.00 90.00 280 PRO A N 1
ATOM 2266 C CA . PRO A 1 280 ? 15.514 -21.401 -28.040 1.00 90.00 280 PRO A CA 1
ATOM 2267 C C . PRO A 1 280 ? 16.644 -21.542 -27.005 1.00 90.00 280 PRO A C 1
ATOM 2269 O O . PRO A 1 280 ? 16.887 -20.636 -26.204 1.00 90.00 280 PRO A O 1
ATOM 2272 N N . PRO A 1 281 ? 17.414 -22.643 -27.041 1.00 86.81 281 PRO A N 1
ATOM 2273 C CA . PRO A 1 281 ? 18.487 -22.890 -26.074 1.00 86.81 281 PRO A CA 1
ATOM 2274 C C . PRO A 1 281 ? 19.642 -21.884 -26.184 1.00 86.81 281 PRO A C 1
ATOM 2276 O O . PRO A 1 281 ? 20.523 -21.848 -25.324 1.00 86.81 281 PRO A O 1
ATOM 2279 N N . LYS A 1 282 ? 19.685 -21.110 -27.273 1.00 87.38 282 LYS A N 1
ATOM 2280 C CA . LYS A 1 282 ? 20.654 -20.048 -27.517 1.00 87.38 282 LYS A CA 1
ATOM 2281 C C . LYS A 1 282 ? 19.938 -18.861 -28.133 1.00 87.38 282 LYS A C 1
ATOM 2283 O O . LYS A 1 282 ? 19.045 -19.036 -28.954 1.00 87.38 282 LYS A O 1
ATOM 2288 N N . TYR A 1 283 ? 20.394 -17.675 -27.757 1.00 82.88 283 TYR A N 1
ATOM 2289 C CA . TYR A 1 283 ? 20.039 -16.447 -28.446 1.00 82.88 283 TYR A CA 1
ATOM 2290 C C . TYR A 1 283 ? 20.564 -16.518 -29.884 1.00 82.88 283 TYR A C 1
ATOM 2292 O O . TYR A 1 283 ? 21.772 -16.681 -30.087 1.00 82.88 283 TYR A O 1
ATOM 2300 N N . ASP A 1 284 ? 19.656 -16.442 -30.855 1.00 79.00 284 ASP A N 1
ATOM 2301 C CA . ASP A 1 284 ? 20.004 -16.297 -32.262 1.00 79.00 284 ASP A CA 1
ATOM 2302 C C . ASP A 1 284 ? 19.888 -14.826 -32.648 1.00 79.00 284 ASP A C 1
ATOM 2304 O O . ASP A 1 284 ? 18.892 -14.166 -32.361 1.00 79.00 284 ASP A O 1
ATOM 2308 N N . LYS A 1 285 ? 20.951 -14.310 -33.255 1.00 71.69 285 LYS A N 1
ATOM 2309 C CA . LYS A 1 285 ? 21.079 -12.902 -33.626 1.00 71.69 285 LYS A CA 1
ATOM 2310 C C . LYS A 1 285 ? 20.742 -12.669 -35.100 1.00 71.69 285 LYS A C 1
ATOM 2312 O O . LYS A 1 285 ? 20.901 -11.555 -35.579 1.00 71.69 285 LYS A O 1
ATOM 2317 N N . SER A 1 286 ? 20.353 -13.717 -35.832 1.00 68.50 286 SER A N 1
ATOM 2318 C CA . SER A 1 286 ? 20.050 -13.641 -37.264 1.00 68.50 286 SER A CA 1
ATOM 2319 C C . SER A 1 286 ? 18.684 -13.035 -37.602 1.00 68.50 286 SER A C 1
ATOM 2321 O O . SER A 1 286 ? 18.418 -12.841 -38.785 1.00 68.50 286 SER A O 1
ATOM 2323 N N . ASP A 1 287 ? 17.846 -12.762 -36.596 1.00 53.94 287 ASP A N 1
ATOM 2324 C CA . ASP A 1 287 ? 16.471 -12.258 -36.751 1.00 53.94 287 ASP A CA 1
ATOM 2325 C C . ASP A 1 287 ? 16.315 -10.744 -36.450 1.00 53.94 287 ASP A C 1
ATOM 2327 O O . ASP A 1 287 ? 15.191 -10.241 -36.415 1.00 53.94 287 ASP A O 1
ATOM 2331 N N . GLU A 1 288 ? 17.421 -10.009 -36.259 1.00 48.16 288 GLU A N 1
ATOM 2332 C CA . GLU A 1 288 ? 17.478 -8.528 -36.267 1.00 48.16 288 GLU A CA 1
ATOM 2333 C C . GLU A 1 288 ? 17.979 -7.997 -37.620 1.00 48.16 288 GLU A C 1
ATOM 2335 O O . GLU A 1 288 ? 17.397 -7.002 -38.113 1.00 48.16 288 GLU A O 1
#

Organism: NCBI:txid60492

Foldseek 3Di:
DVVLLVPVQQPLSVVLVQVLCVVVPNDNDDDPDRDDPVVVPDDDPVSVVVSVVVSVVLVVLLVPAPQLVLLVVLLVVDDPVLNVVCDVCNSSRVSSLCVVVVRRDLVSQDAAVVNLVSVLVRPDQDLSSVVSCCVSSVHDYDAAEDPDLEQFDADLLLRDTDRDGQWDQAAWDQASSRHTYGPQKHKDFDWDKDKAWEEAQDPVVVSCVSCVVVVHDDDDPDDRPNHDDDASYFHDDPDPDDDDDGDTGIDIDTGGMDMDGPVVPTDTDPVNVVVVVPDDPDDDPPPD

Radius of gyration: 26.48 Å; chains: 1; bounding box: 51×58×74 Å

pLDDT: mean 74.61, std 16.79, range [32.66, 93.88]

Sequence (288 aa):
LINLCENSTDHIGQEAISLYFSRASQSDVKVGHKFSVKQLTKDEDNSIKFITTKLSEIKLGMENSELRKIIEEKFLSLPTEMQNELGSRIPVEVAGFLQANKITTVQEIPYGDEFLELYNQYPRPSTNLLNFLKQALDRETTETFVDPEVGKCYDVFKDSTIGSSVFQIGDYVMSPSGFKVPREVHIYKINETFTRCEQFENKQDYIHKRLFDLGLSIDLPFAIEDFKLRHGYSIGSSTNNSNHETEQTFLIEHHCFKFTLNIDKLKLSQAFKDDIDILPPKYDKSDE

Secondary structure (DSSP, 8-state):
-HHHHHSTT-HHHHHHHHHHHHHTTS----TT----GGGSSS--HHHHHHHHHHHHHHHHHHHT-HHHHHHHHHHHTS-HHHHHHH-TTHHHHHHHHHHHTT--SGGGS--THHHHHHHHHSSS--HHHHHHHHHHTT-----EE---STTEEEETTTTEEEEEESEE---EEE-TTSEEEETTEEEEEEEEEEEE-EEESSHHHHHHHHHHHTT-----SS--SSPPPPTTEEE-----STT-------EEEEEEEEEEE-GGGPEEPHHHHHHHHTS-SS---TT-

=== Feature glossary ===
Key to the feature types in this record:

— What the protein is —

Primary structure: the covalent order of the twenty standard amino acids along the backbone. Two proteins with the same sequence will (almost always) fold to the same structure; two with 30% identity often share a fold but not the details.

Database cross-references. InterPro integrates a dozen domain/family signature databases into unified entries with residue-range hits. GO terms attach function/process/location labels with evidence codes. CATH codes position the fold in a four-level structural taxonomy. Organism is the NCBI-taxonomy species name.

— Where its atoms are —

The mmCIF block holds the 3D Cartesian coordinates of each backbone atom (N, Cα, C, O) in ångströms. mmCIF is the PDB's canonical archive format — a tagged-loop text representation of the atomic model.

Six rendered views show the 3D structure from the faces of a cube — i.e. along ±x, ±y, ±z. Rendering representation is drawn randomly per protein from cartoon (secondary-structure ribbons), sticks (backbone bonds), or molecular surface; coloring is either N→C rainbow (blue at the N-terminus through red at the C-terminus) or one color per chain.

— Local backbone conformation —

DSSP 8-state secondary structure assigns each residue one of H (α-helix), G (3₁₀-helix), I (π-helix), E (extended β-strand), B (isolated β-bridge), T (hydrogen-bonded turn), S (bend), or '-' (coil). The assignment is computed from backbone hydrogen-bond geometry via the Kabsch–Sander algorithm.

P-SEA three-state annotation labels each residue as helix, strand, or coil based purely on the geometry of the Cα trace. It serves as a fallback when the full backbone (and thus DSSP) is unavailable.

The φ/ψ torsion pair specifies the backbone conformation at each residue. φ rotates about the N–Cα bond, ψ about the Cα–C bond. Steric clashes forbid most of the (φ, ψ) plane — the allowed regions (α-helix basin, β-sheet basin, left-handed helix) are the Ramachandran-allowed regions.

— Global shape and packing —

The geometric summary reports three shape descriptors. Rg (radius of gyration) measures how spread out the Cα atoms are about their centre of mass; compact globular proteins have small Rg, elongated or unfolded ones large. Cα contacts (<8 Å, |i−j|>4) count long-range residue pairs in spatial proximity — high for tightly packed folds, near zero for rods or random coil. The bounding-box extents give the protein's footprint along x, y, z in Å.

Accessible surface area quantifies burial. A residue with SASA near zero is packed into the hydrophobic core; one with SASA >100 Å² sits on the surface. Computed here via the Shrake–Rupley numerical algorithm with a 1.4 Å probe.

Plot images: a contact map (which residues are close in 3D, as an N×N binary image), a Ramachandran scatter (backbone torsion angles, revealing secondary-structure composition at a glance), and — for AlphaFold structures — a PAE heatmap (pairwise prediction confidence).

— Structural neighborhood —

The Foldseek 3Di string encodes local tertiary geometry as a 20-letter alphabet — one character per residue — derived from the relative positions of nearby Cα atoms. Unlike the amino-acid sequence, 3Di is a direct function of the 3D structure, so two proteins with the same fold have similar 3Di strings even at low sequence identity.

Nearest PDB neighbors are the top structural matches found by Foldseek when searching this structure against the entire Protein Data Bank. Each hit reports a TM-score (0 to 1; >0.5 almost always implies the same fold) and an E-value. These are *structural* homologs — they may share no detectable sequence similarity.

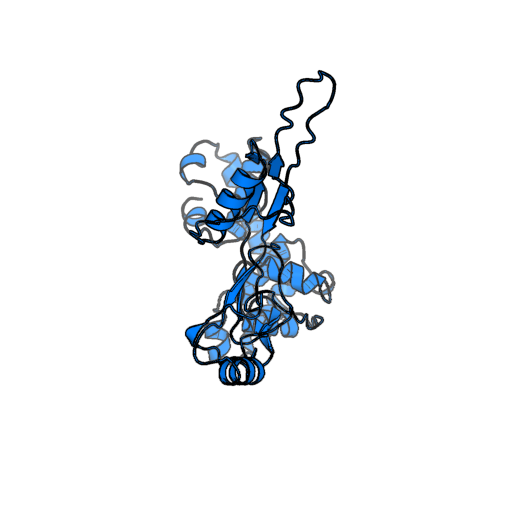— Confidence and disorder —

For AlphaFold models, the B-factor field carries pLDDT — the model's own estimate of local accuracy on a 0–100 scale. Regions with pLDDT<50 should be treated as essentially unmodeled; they often correspond to intrinsically disordered segments.

B-factor (Debye–Waller factor) reflects atomic displacement in the crystal lattice. It is an experimental observable (units Å²), not a prediction; low values mean the atom is pinned down, high values mean it moves or is heterogeneous across the crystal.

Predicted aligned error is AlphaFold's pairwise confidence. Unlike pLDDT (per-residue), PAE is per-residue-pair and captures whether two parts of the structure are correctly placed relative to each other. Units are ångströms of expected positional error.